Protein AF-A0A7G3BXJ5-F1 (afdb_monomer_lite)

Secondary structure (DSSP, 8-state):
---PPPPBTTTBB---SS-SEETTEEPHHHHHHHHHHHHHH-HHHHHH-GGGTT-EE-SGGGBHHHHHHHHHHSTTHHHHHHT--EEESTTTSTT--EE-TTT-EEE-HHHHHHH---GGGSTTSPTTEEEETTEEEEEEE-TTSPEEEEEESSHHHHHHHHHHHHHHHHHHHHHHTTTTS-HHHHHHHHT----TT-

Sequence (198 aa):
MRYEKKLIYGVGINDWDTPVRQNGKLIKEYYLWQGMLQRCYSDWFHNRQPSYRDVTCSKEWLSLSTFTKDIRAKKNFDKCLSEGWQLDKDILLKGCKHYSNETTCFVPPAINNVILKSDRARGNLCIGVSAVKGRFQAQLRREDRKNITAYFDTEVKAFLFYKKEKEKQIKRLADLFKDQLDSKVYQALINYQVEITD

Structure (mmCIF, N/CA/C/O backbone):
data_AF-A0A7G3BXJ5-F1
#
_entry.id   AF-A0A7G3BXJ5-F1
#
loop_
_atom_site.group_PDB
_atom_site.id
_atom_site.type_symbol
_atom_site.label_atom_id
_atom_site.label_alt_id
_atom_site.label_comp_id
_atom_site.label_asym_id
_atom_site.label_entity_id
_atom_site.label_seq_id
_atom_site.pdbx_PDB_ins_code
_atom_site.Cartn_x
_atom_site.Cartn_y
_atom_site.Cartn_z
_atom_site.occupancy
_atom_site.B_iso_or_equiv
_atom_site.auth_seq_id
_atom_site.auth_comp_id
_atom_site.auth_asym_id
_atom_site.auth_atom_id
_atom_site.pdbx_PDB_model_num
ATOM 1 N N . MET A 1 1 ? 14.915 -20.747 -35.196 1.00 38.34 1 MET A N 1
ATOM 2 C CA . MET A 1 1 ? 13.989 -20.851 -34.048 1.00 38.34 1 MET A CA 1
ATOM 3 C C . MET A 1 1 ? 14.148 -19.570 -33.232 1.00 38.34 1 MET A C 1
ATOM 5 O O . MET A 1 1 ? 15.201 -19.378 -32.637 1.00 38.34 1 MET A O 1
ATOM 9 N N . ARG A 1 2 ? 13.213 -18.612 -33.334 1.00 44.00 2 ARG A N 1
ATOM 10 C CA . ARG A 1 2 ? 13.259 -17.388 -32.514 1.00 44.00 2 ARG A CA 1
ATOM 11 C C . ARG A 1 2 ? 12.882 -17.807 -31.093 1.00 44.00 2 ARG A C 1
ATOM 13 O O . ARG A 1 2 ? 11.815 -18.377 -30.916 1.00 44.00 2 ARG A O 1
ATOM 20 N N . TYR A 1 3 ? 13.763 -17.598 -30.118 1.00 47.62 3 TYR A N 1
ATOM 21 C CA . TYR A 1 3 ? 13.412 -17.782 -28.711 1.00 47.62 3 TYR A CA 1
ATOM 22 C C . TYR A 1 3 ? 12.288 -16.795 -28.382 1.00 47.62 3 TYR A C 1
ATOM 24 O O . TYR A 1 3 ? 12.525 -15.589 -28.317 1.00 47.62 3 TYR A O 1
ATOM 32 N N . GLU A 1 4 ? 11.059 -17.284 -28.231 1.00 59.25 4 GLU A N 1
ATOM 33 C CA . GLU A 1 4 ? 9.964 -16.464 -27.723 1.00 59.25 4 GLU A CA 1
ATOM 34 C C . GLU A 1 4 ? 10.311 -16.052 -26.289 1.00 59.25 4 GLU A C 1
ATOM 36 O O . GLU A 1 4 ? 10.545 -16.896 -25.417 1.00 59.25 4 GLU A O 1
ATOM 41 N N . LYS A 1 5 ? 10.417 -14.739 -26.043 1.00 71.19 5 LYS A N 1
ATOM 42 C CA . LYS A 1 5 ? 10.649 -14.214 -24.694 1.00 71.19 5 LYS A CA 1
ATOM 43 C C . LYS A 1 5 ? 9.479 -14.672 -23.814 1.00 71.19 5 LYS A C 1
ATOM 45 O O . LYS A 1 5 ? 8.333 -14.306 -24.059 1.00 71.19 5 LYS A O 1
ATOM 50 N N . LYS A 1 6 ? 9.767 -15.475 -22.786 1.00 87.06 6 LYS A N 1
ATOM 51 C CA . LYS A 1 6 ? 8.757 -15.973 -21.843 1.00 87.06 6 LYS A CA 1
ATOM 52 C C . LYS A 1 6 ? 8.047 -14.801 -21.159 1.00 87.06 6 LYS A C 1
ATOM 54 O O . LYS A 1 6 ? 8.699 -13.988 -20.505 1.00 87.06 6 LYS A O 1
ATOM 59 N N . LEU A 1 7 ? 6.719 -14.763 -21.262 1.00 94.81 7 LEU A N 1
ATOM 60 C CA . LEU A 1 7 ? 5.899 -13.770 -20.572 1.00 94.81 7 LEU A CA 1
ATOM 61 C C . LEU A 1 7 ? 5.896 -14.011 -19.056 1.00 94.81 7 LEU A C 1
ATOM 63 O O . LEU A 1 7 ? 5.753 -15.141 -18.575 1.00 94.81 7 LEU A O 1
ATOM 67 N N . ILE A 1 8 ? 6.029 -12.933 -18.290 1.00 96.00 8 ILE A N 1
ATOM 68 C CA . ILE A 1 8 ? 5.992 -12.950 -16.826 1.00 96.00 8 ILE A CA 1
ATOM 69 C C . ILE A 1 8 ? 4.527 -12.968 -16.380 1.00 96.00 8 ILE A C 1
ATOM 71 O O . ILE A 1 8 ? 3.765 -12.062 -16.704 1.00 96.00 8 ILE A O 1
ATOM 75 N N . TYR A 1 9 ? 4.120 -14.026 -15.673 1.00 96.12 9 TYR A N 1
ATOM 76 C CA . TYR A 1 9 ? 2.711 -14.297 -15.331 1.00 96.12 9 TYR A CA 1
ATOM 77 C C . TYR A 1 9 ? 1.767 -14.291 -16.550 1.00 96.12 9 TYR A C 1
ATOM 79 O O . TYR A 1 9 ? 0.630 -13.852 -16.454 1.00 96.12 9 TYR A O 1
ATOM 87 N N . GLY A 1 10 ? 2.251 -14.741 -17.714 1.00 95.88 10 GLY A N 1
ATOM 88 C CA . GLY A 1 10 ? 1.438 -14.884 -18.929 1.00 95.88 10 GLY A CA 1
ATOM 89 C C . GLY A 1 10 ? 1.119 -13.585 -19.676 1.00 95.88 10 GLY A C 1
ATOM 90 O O . GLY A 1 10 ? 0.614 -13.662 -20.789 1.00 95.88 10 GLY A O 1
ATOM 91 N N . VAL A 1 11 ? 1.447 -12.413 -19.118 1.00 96.81 11 VAL A N 1
ATOM 92 C CA . VAL A 1 11 ? 1.114 -11.107 -19.725 1.00 96.81 11 VAL A CA 1
ATOM 93 C C . VAL A 1 11 ? 2.265 -10.099 -19.731 1.00 96.81 11 VAL A C 1
ATOM 95 O O . VAL A 1 11 ? 2.302 -9.219 -20.584 1.00 96.81 11 VAL A O 1
ATOM 98 N N . GLY A 1 12 ? 3.209 -10.203 -18.792 1.00 97.50 12 GLY A N 1
ATOM 99 C CA . GLY A 1 12 ? 4.284 -9.228 -18.625 1.00 97.50 12 GLY A CA 1
ATOM 100 C C . GLY A 1 12 ? 5.399 -9.398 -19.650 1.00 97.50 12 GLY A C 1
ATOM 101 O O . GLY A 1 12 ? 5.992 -10.474 -19.758 1.00 97.50 12 GLY A O 1
ATOM 102 N N . ILE A 1 13 ? 5.736 -8.318 -20.347 1.00 97.06 13 ILE A N 1
ATOM 103 C CA . ILE A 1 13 ? 6.769 -8.270 -21.379 1.00 97.06 13 ILE A CA 1
ATOM 104 C C . ILE A 1 13 ? 8.021 -7.610 -20.799 1.00 97.06 13 ILE A C 1
ATOM 106 O O . ILE A 1 13 ? 8.055 -6.405 -20.547 1.00 97.06 13 ILE A O 1
ATOM 110 N N . ASN A 1 14 ? 9.074 -8.408 -20.609 1.00 95.75 14 ASN A N 1
ATOM 111 C CA . ASN A 1 14 ? 10.411 -7.875 -20.371 1.00 95.75 14 ASN A CA 1
ATOM 112 C C . ASN A 1 14 ? 11.037 -7.477 -21.719 1.00 95.75 14 ASN A C 1
ATOM 114 O O . ASN A 1 14 ? 11.659 -8.288 -22.412 1.00 95.75 14 ASN A O 1
ATOM 118 N N . ASP A 1 15 ? 10.813 -6.226 -22.098 1.00 94.69 15 ASP A N 1
ATOM 119 C CA . ASP A 1 15 ? 11.274 -5.596 -23.335 1.00 94.69 15 ASP A CA 1
ATOM 120 C C . ASP A 1 15 ? 12.668 -4.963 -23.217 1.00 94.69 15 ASP A C 1
ATOM 122 O O . ASP A 1 15 ? 13.123 -4.313 -24.151 1.00 94.69 15 ASP A O 1
ATOM 126 N N . TRP A 1 16 ? 13.378 -5.184 -22.107 1.00 92.31 16 TRP A N 1
ATOM 127 C CA . TRP A 1 16 ? 14.778 -4.793 -21.991 1.00 92.31 16 TRP A CA 1
ATOM 128 C C . TRP A 1 16 ? 15.706 -5.776 -22.700 1.00 92.31 16 TRP A C 1
ATOM 130 O O . TRP A 1 16 ? 15.471 -6.990 -22.731 1.00 92.31 16 TRP A O 1
ATOM 140 N N . ASP A 1 17 ? 16.804 -5.225 -23.208 1.00 86.81 17 ASP A N 1
ATOM 141 C CA . ASP A 1 17 ? 17.924 -5.985 -23.769 1.00 86.81 17 ASP A CA 1
ATOM 142 C C . ASP A 1 17 ? 19.057 -6.182 -22.753 1.00 86.81 17 ASP A C 1
ATOM 144 O O . ASP A 1 17 ? 19.998 -6.938 -22.989 1.00 86.81 17 ASP A O 1
ATOM 148 N N . THR A 1 18 ? 18.961 -5.532 -21.589 1.00 85.75 18 THR A N 1
ATOM 149 C CA . THR A 1 18 ? 19.935 -5.651 -20.503 1.00 85.75 18 THR A CA 1
ATOM 150 C C . THR A 1 18 ? 19.455 -6.610 -19.409 1.00 85.75 18 THR A C 1
ATOM 152 O O . THR A 1 18 ? 18.252 -6.728 -19.147 1.00 85.75 18 THR A O 1
ATOM 155 N N . PRO A 1 19 ? 20.381 -7.304 -18.720 1.00 88.69 19 PRO A N 1
ATOM 156 C CA . PRO A 1 19 ? 20.019 -8.157 -17.599 1.00 88.69 19 PRO A CA 1
ATOM 157 C C . PRO A 1 19 ? 19.350 -7.372 -16.464 1.00 88.69 19 PRO A C 1
ATOM 159 O O . PRO A 1 19 ? 19.898 -6.414 -15.926 1.00 88.69 19 PRO A O 1
ATOM 162 N N . VAL A 1 20 ? 18.197 -7.865 -16.011 1.00 93.00 20 VAL A N 1
ATOM 163 C CA . VAL A 1 20 ? 17.464 -7.328 -14.846 1.00 93.00 20 VAL A CA 1
ATOM 164 C C . VAL A 1 20 ? 18.067 -7.763 -13.503 1.00 93.00 20 VAL A C 1
ATOM 166 O O . VAL A 1 20 ? 17.536 -7.442 -12.439 1.00 93.00 20 VAL A O 1
ATOM 169 N N . ARG A 1 21 ? 19.173 -8.519 -13.541 1.00 93.81 21 ARG A N 1
ATOM 170 C CA . ARG A 1 21 ? 19.973 -8.902 -12.377 1.00 93.81 21 ARG A CA 1
ATOM 171 C C . ARG A 1 21 ? 21.335 -8.231 -12.435 1.00 93.81 21 ARG A C 1
ATOM 173 O O . ARG A 1 21 ? 22.052 -8.382 -13.417 1.00 93.81 21 ARG A O 1
ATOM 180 N N . GLN A 1 22 ? 21.710 -7.579 -11.344 1.00 90.56 22 GLN A N 1
ATOM 181 C CA . GLN A 1 22 ? 23.029 -6.993 -11.131 1.00 90.56 22 GLN A CA 1
ATOM 182 C C . GLN A 1 22 ? 23.584 -7.541 -9.815 1.00 90.56 22 GLN A C 1
ATOM 184 O O . GLN A 1 22 ? 22.890 -7.537 -8.797 1.00 90.56 22 GLN A O 1
ATOM 189 N N . ASN A 1 23 ? 24.809 -8.075 -9.830 1.00 90.12 23 ASN A N 1
ATOM 190 C CA . ASN A 1 23 ? 25.450 -8.687 -8.655 1.00 90.12 23 ASN A CA 1
ATOM 191 C C . ASN A 1 23 ? 24.555 -9.729 -7.948 1.00 90.12 23 ASN A C 1
ATOM 193 O O . ASN A 1 23 ? 24.405 -9.734 -6.727 1.00 90.12 23 ASN A O 1
ATOM 197 N N . GLY A 1 24 ? 23.875 -10.571 -8.736 1.00 89.56 24 GLY A N 1
ATOM 198 C CA . GLY A 1 24 ? 22.962 -11.611 -8.247 1.00 89.56 24 GLY A CA 1
ATOM 199 C C . GLY A 1 24 ? 21.587 -11.117 -7.770 1.00 89.56 24 GLY A C 1
ATOM 200 O O . GLY A 1 24 ? 20.682 -11.935 -7.582 1.00 89.56 24 GLY A O 1
ATOM 201 N N . LYS A 1 25 ? 21.373 -9.804 -7.635 1.00 91.69 25 LYS A N 1
ATOM 202 C CA . LYS A 1 25 ? 20.117 -9.207 -7.152 1.00 91.69 25 LYS A CA 1
ATOM 203 C C . LYS A 1 25 ? 19.288 -8.659 -8.306 1.00 91.69 25 LYS A C 1
ATOM 205 O O . LYS A 1 25 ? 19.836 -8.132 -9.266 1.00 91.69 25 LYS A O 1
ATOM 210 N N . LEU A 1 26 ? 17.964 -8.785 -8.211 1.00 94.25 26 LEU A N 1
ATOM 211 C CA . LEU A 1 26 ? 17.065 -8.090 -9.133 1.00 94.25 26 LEU A CA 1
ATOM 212 C C . LEU A 1 26 ? 17.193 -6.583 -8.917 1.00 94.25 26 LEU A C 1
ATOM 214 O O . LEU A 1 26 ? 17.237 -6.129 -7.771 1.00 94.25 26 LEU A O 1
ATOM 218 N N . ILE A 1 27 ? 17.213 -5.822 -10.007 1.00 94.75 27 ILE A N 1
ATOM 219 C CA . ILE A 1 27 ? 17.051 -4.370 -9.934 1.00 94.75 27 ILE A CA 1
ATOM 220 C C . ILE A 1 27 ? 15.688 -4.033 -9.318 1.00 94.75 27 ILE A C 1
ATOM 222 O O . ILE A 1 27 ? 14.725 -4.808 -9.417 1.00 94.75 27 ILE A O 1
ATOM 226 N N . LYS A 1 28 ? 15.597 -2.872 -8.669 1.00 95.44 28 LYS A N 1
ATOM 227 C CA . LYS A 1 28 ? 14.415 -2.508 -7.883 1.00 95.44 28 LYS A CA 1
ATOM 228 C C . LYS A 1 28 ? 13.162 -2.405 -8.749 1.00 95.44 28 LYS A C 1
ATOM 230 O O . LYS A 1 28 ? 12.097 -2.847 -8.332 1.00 95.44 28 LYS A O 1
ATOM 235 N N . GLU A 1 29 ? 13.293 -1.868 -9.951 1.00 96.62 29 GLU A N 1
ATOM 236 C CA . GLU A 1 29 ? 12.203 -1.649 -10.897 1.00 96.62 29 GLU A CA 1
ATOM 237 C C . GLU A 1 29 ? 11.576 -2.967 -11.325 1.00 96.62 29 GLU A C 1
ATOM 239 O O . GLU A 1 29 ? 10.366 -3.143 -11.208 1.00 96.62 29 GLU A O 1
ATOM 244 N N . TYR A 1 30 ? 12.410 -3.936 -11.704 1.00 97.12 30 TYR A N 1
ATOM 245 C CA . TYR A 1 30 ? 11.948 -5.273 -12.047 1.00 97.12 30 TYR A CA 1
ATOM 246 C C . TYR A 1 30 ? 11.289 -5.970 -10.854 1.00 97.12 30 TYR A C 1
ATOM 248 O O . TYR A 1 30 ? 10.259 -6.616 -11.014 1.00 97.12 30 TYR A O 1
ATOM 256 N N . TYR A 1 31 ? 11.843 -5.823 -9.645 1.00 96.88 31 TYR A N 1
ATOM 257 C CA . TYR A 1 31 ? 11.232 -6.378 -8.434 1.00 96.88 31 TYR A CA 1
ATOM 258 C C . TYR A 1 31 ? 9.831 -5.797 -8.175 1.00 96.88 31 TYR A C 1
ATOM 260 O O . TYR A 1 31 ? 8.892 -6.544 -7.894 1.00 96.88 31 TYR A O 1
ATOM 268 N N . LEU A 1 32 ? 9.673 -4.474 -8.296 1.00 97.94 32 LEU A N 1
ATOM 269 C CA . LEU A 1 32 ? 8.382 -3.799 -8.136 1.00 97.94 32 LEU A CA 1
ATOM 270 C C . LEU A 1 32 ? 7.387 -4.228 -9.219 1.00 97.94 32 LEU A C 1
ATOM 272 O O . LEU A 1 32 ? 6.248 -4.567 -8.896 1.00 97.94 32 LEU A O 1
ATOM 276 N N . TRP A 1 33 ? 7.833 -4.261 -10.474 1.00 98.44 33 TRP A N 1
ATOM 277 C CA . TRP A 1 33 ? 7.038 -4.661 -11.632 1.00 98.44 33 TRP A CA 1
ATOM 278 C C . TRP A 1 33 ? 6.557 -6.107 -11.518 1.00 98.44 33 TRP A C 1
ATOM 280 O O . TRP A 1 33 ? 5.362 -6.384 -11.598 1.00 98.44 33 TRP A O 1
ATOM 290 N N . GLN A 1 34 ? 7.471 -7.035 -11.228 1.00 97.56 34 GLN A N 1
ATOM 291 C CA . GLN A 1 34 ? 7.140 -8.441 -11.023 1.00 97.56 34 GLN A CA 1
ATOM 292 C C . GLN A 1 34 ? 6.174 -8.616 -9.844 1.00 97.56 34 GLN A C 1
ATOM 294 O O . GLN A 1 34 ? 5.221 -9.386 -9.943 1.00 97.56 34 GLN A O 1
ATOM 299 N N . GLY A 1 35 ? 6.382 -7.892 -8.740 1.00 97.69 35 GLY A N 1
ATOM 300 C CA . GLY A 1 35 ? 5.477 -7.919 -7.590 1.00 97.69 35 GLY A CA 1
ATOM 301 C C . GLY A 1 35 ? 4.077 -7.396 -7.921 1.00 97.69 35 GLY A C 1
ATOM 302 O O . GLY A 1 35 ? 3.088 -7.960 -7.457 1.00 97.69 35 GLY A O 1
ATOM 303 N N . MET A 1 36 ? 3.974 -6.349 -8.743 1.00 98.19 36 MET A N 1
ATOM 304 C CA . MET A 1 36 ? 2.699 -5.847 -9.257 1.00 98.19 36 MET A CA 1
ATOM 305 C C . MET A 1 36 ? 2.014 -6.890 -10.147 1.00 98.19 36 MET A C 1
ATOM 307 O O . MET A 1 36 ? 0.865 -7.235 -9.883 1.00 98.19 36 MET A O 1
ATOM 311 N N . LEU A 1 37 ? 2.713 -7.443 -11.142 1.00 98.50 37 LEU A N 1
ATOM 312 C CA . LEU A 1 37 ? 2.152 -8.458 -12.038 1.00 98.50 37 LEU A CA 1
ATOM 313 C C . LEU A 1 37 ? 1.710 -9.717 -11.287 1.00 98.50 37 LEU A C 1
ATOM 315 O O . LEU A 1 37 ? 0.658 -10.266 -11.595 1.00 98.50 37 LEU A O 1
ATOM 319 N N . GLN A 1 38 ? 2.461 -10.151 -10.270 1.00 98.06 38 GLN A N 1
ATOM 320 C CA . GLN A 1 38 ? 2.063 -11.277 -9.424 1.00 98.06 38 GLN A CA 1
ATOM 321 C C . GLN A 1 38 ? 0.715 -11.013 -8.751 1.00 98.06 38 GLN A C 1
ATOM 323 O O . GLN A 1 38 ? -0.153 -11.882 -8.750 1.00 98.06 38 GLN A O 1
ATOM 328 N N . ARG A 1 39 ? 0.538 -9.814 -8.184 1.00 97.12 39 ARG A N 1
ATOM 329 C CA . ARG A 1 39 ? -0.721 -9.413 -7.547 1.00 97.12 39 ARG A CA 1
ATOM 330 C C . ARG A 1 39 ? -1.866 -9.302 -8.551 1.00 97.12 39 ARG A C 1
ATOM 332 O O . ARG A 1 39 ? -3.000 -9.523 -8.155 1.00 97.12 39 ARG A O 1
ATOM 339 N N . CYS A 1 40 ? -1.584 -8.989 -9.814 1.00 97.69 40 CYS A N 1
ATOM 340 C CA . CYS A 1 40 ? -2.622 -8.816 -10.830 1.00 97.69 40 CYS A CA 1
ATOM 341 C C . CYS A 1 40 ? -3.017 -10.116 -11.548 1.00 97.69 40 CYS A C 1
ATOM 343 O O . CYS A 1 40 ? -4.179 -10.287 -11.886 1.00 97.69 40 CYS A O 1
ATOM 345 N N . TYR A 1 41 ? -2.073 -11.031 -11.793 1.00 97.75 41 TYR A N 1
ATOM 346 C CA . TYR A 1 41 ? -2.266 -12.101 -12.788 1.00 97.75 41 TYR A CA 1
ATOM 347 C C . TYR A 1 41 ? -1.806 -13.493 -12.341 1.00 97.75 41 TYR A C 1
ATOM 349 O O . TYR A 1 41 ? -1.832 -14.434 -13.128 1.00 97.75 41 TYR A O 1
ATOM 357 N N . SER A 1 42 ? -1.322 -13.662 -11.106 1.00 97.38 42 SER A N 1
ATOM 358 C CA . SER A 1 42 ? -0.877 -14.980 -10.645 1.00 97.38 42 SER A CA 1
ATOM 359 C C . SER A 1 42 ? -2.006 -15.744 -9.956 1.00 97.38 42 SER A C 1
ATOM 361 O O . SER A 1 42 ? -2.259 -15.524 -8.773 1.00 97.38 42 SER A O 1
ATOM 363 N N . ASP A 1 43 ? -2.572 -16.742 -10.639 1.00 95.81 43 ASP A N 1
ATOM 364 C CA . ASP A 1 43 ? -3.607 -17.631 -10.079 1.00 95.81 43 ASP A CA 1
ATOM 365 C C . ASP A 1 43 ? -3.177 -18.280 -8.757 1.00 95.81 43 ASP A C 1
ATOM 367 O O . ASP A 1 43 ? -3.918 -18.307 -7.775 1.00 95.81 43 ASP A O 1
ATOM 371 N N . TRP A 1 44 ? -1.931 -18.765 -8.690 1.00 96.31 44 TRP A N 1
ATOM 372 C CA . TRP A 1 44 ? -1.373 -19.324 -7.458 1.00 96.31 44 TRP A CA 1
ATOM 373 C C . TRP A 1 44 ? -1.374 -18.302 -6.312 1.00 96.31 44 TRP A C 1
ATOM 375 O O . TRP A 1 44 ? -1.724 -18.630 -5.175 1.00 96.31 44 TRP A O 1
ATOM 385 N N . PHE A 1 45 ? -1.004 -17.051 -6.603 1.00 96.00 45 PHE A N 1
ATOM 386 C CA . PHE A 1 45 ? -1.013 -15.989 -5.605 1.00 96.00 45 PHE A CA 1
ATOM 387 C C . PHE A 1 45 ? -2.441 -15.639 -5.186 1.00 96.00 45 PHE A C 1
ATOM 389 O O . PHE A 1 45 ? -2.695 -15.527 -3.990 1.00 96.00 45 PHE A O 1
ATOM 396 N N . HIS A 1 46 ? -3.374 -15.535 -6.131 1.00 95.50 46 HIS A N 1
ATOM 397 C CA . HIS A 1 46 ? -4.793 -15.265 -5.884 1.00 95.50 46 HIS A CA 1
ATOM 398 C C . HIS A 1 46 ? -5.488 -16.366 -5.083 1.00 95.50 46 HIS A C 1
ATOM 400 O O . HIS A 1 46 ? -6.368 -16.079 -4.275 1.00 95.50 46 HIS A O 1
ATOM 406 N N . ASN A 1 47 ? -5.074 -17.623 -5.241 1.00 94.81 47 ASN A N 1
ATOM 407 C CA . ASN A 1 47 ? -5.559 -18.724 -4.409 1.00 94.81 47 ASN A CA 1
ATOM 408 C C . ASN A 1 47 ? -5.106 -18.580 -2.953 1.00 94.81 47 ASN A C 1
ATOM 410 O O . ASN A 1 47 ? -5.876 -18.854 -2.034 1.00 94.81 47 ASN A O 1
ATOM 414 N N . ARG A 1 48 ? -3.877 -18.101 -2.726 1.00 93.81 48 ARG A N 1
ATOM 415 C CA . ARG A 1 48 ? -3.342 -17.857 -1.377 1.00 93.81 48 ARG A CA 1
ATOM 416 C C . ARG A 1 48 ? -3.815 -16.532 -0.771 1.00 93.81 48 ARG A C 1
ATOM 418 O O . ARG A 1 48 ? -3.918 -16.422 0.448 1.00 93.81 48 ARG A O 1
ATOM 425 N N . GLN A 1 49 ? -4.055 -15.527 -1.607 1.00 91.62 49 GLN A N 1
ATOM 426 C CA . GLN A 1 49 ? -4.438 -14.165 -1.238 1.00 91.62 49 GLN A CA 1
ATOM 427 C C . GLN A 1 49 ? -5.642 -13.708 -2.086 1.00 91.62 49 GLN A C 1
ATOM 429 O O . GLN A 1 49 ? -5.477 -12.922 -3.024 1.00 91.62 49 GLN A O 1
ATOM 434 N N . PRO A 1 50 ? -6.864 -14.180 -1.766 1.00 91.62 50 PRO A N 1
ATOM 435 C CA . PRO A 1 50 ? -8.058 -13.918 -2.576 1.00 91.62 50 PRO A CA 1
ATOM 436 C C . PRO A 1 50 ? -8.428 -12.442 -2.735 1.00 91.62 50 PRO A C 1
ATOM 438 O O . PRO A 1 50 ? -9.084 -12.093 -3.712 1.00 91.62 50 PRO A O 1
ATOM 441 N N . SER A 1 51 ? -7.976 -11.564 -1.831 1.00 88.19 51 SER A N 1
ATOM 442 C CA . SER A 1 51 ? -8.190 -10.111 -1.922 1.00 88.19 51 SER A CA 1
ATOM 443 C C . SER A 1 51 ? -7.592 -9.479 -3.185 1.00 88.19 51 SER A C 1
ATOM 445 O O . SER A 1 51 ? -7.983 -8.374 -3.555 1.00 88.19 51 SER A O 1
ATOM 447 N N . TYR A 1 52 ? -6.676 -10.176 -3.862 1.00 92.44 52 TYR A N 1
ATOM 448 C CA . TYR A 1 52 ? -6.040 -9.713 -5.092 1.00 92.44 52 TYR A CA 1
ATOM 449 C C . TYR A 1 52 ? -6.675 -10.250 -6.385 1.00 92.44 52 TYR A C 1
ATOM 451 O O . TYR A 1 52 ? -6.226 -9.856 -7.454 1.00 92.44 52 TYR A O 1
ATOM 459 N N . ARG A 1 53 ? -7.714 -11.099 -6.322 1.00 92.75 53 ARG A N 1
ATOM 460 C CA . ARG A 1 53 ? -8.330 -11.735 -7.512 1.00 92.75 53 ARG A CA 1
ATOM 461 C C . ARG A 1 53 ? -8.792 -10.751 -8.585 1.00 92.75 53 ARG A C 1
ATOM 463 O O . ARG A 1 53 ? -8.630 -11.018 -9.765 1.00 92.75 53 ARG A O 1
ATOM 470 N N . ASP A 1 54 ? -9.328 -9.613 -8.162 1.00 94.31 54 ASP A N 1
ATOM 471 C CA . ASP A 1 54 ? -9.862 -8.593 -9.071 1.00 94.31 54 ASP A CA 1
ATOM 472 C C . ASP A 1 54 ? -8.870 -7.444 -9.308 1.00 94.31 54 ASP A C 1
ATOM 474 O O . ASP A 1 54 ? -9.247 -6.382 -9.806 1.00 94.31 54 ASP A O 1
ATOM 478 N N . VAL A 1 55 ? -7.622 -7.596 -8.859 1.00 97.25 55 VAL A N 1
ATOM 479 C CA . VAL A 1 55 ? -6.612 -6.550 -8.993 1.00 97.25 55 VAL A CA 1
ATOM 480 C C . VAL A 1 55 ? -5.997 -6.612 -10.386 1.00 97.25 55 VAL A C 1
ATOM 482 O O . VAL A 1 55 ? -5.644 -7.674 -10.877 1.00 97.25 55 VAL A O 1
ATOM 485 N N . THR A 1 56 ? -5.861 -5.460 -11.029 1.00 98.00 56 THR A N 1
ATOM 486 C CA . THR A 1 56 ? -5.394 -5.308 -12.412 1.00 98.00 56 THR A CA 1
ATOM 487 C C . THR A 1 56 ? -4.309 -4.239 -12.498 1.00 98.00 56 THR A C 1
ATOM 489 O O . THR A 1 56 ? -4.046 -3.533 -11.522 1.00 98.00 56 THR A O 1
ATOM 492 N N . CYS A 1 57 ? -3.678 -4.092 -13.663 1.00 98.50 57 CYS A N 1
ATOM 493 C CA . CYS A 1 57 ? -2.816 -2.951 -13.962 1.00 98.50 57 CYS A CA 1
ATOM 494 C C . CYS A 1 57 ? -3.142 -2.339 -15.327 1.00 98.50 57 CYS A C 1
ATOM 496 O O . CYS A 1 57 ? -3.823 -2.966 -16.142 1.00 98.50 57 CYS A O 1
ATOM 498 N N . SER A 1 58 ? -2.656 -1.124 -15.578 1.00 98.31 58 SER A N 1
ATOM 499 C CA . SER A 1 58 ? -2.759 -0.484 -16.888 1.00 98.31 58 SER A CA 1
ATOM 500 C C . SER A 1 58 ? -2.036 -1.319 -17.952 1.00 98.31 58 SER A C 1
ATOM 502 O O . SER A 1 58 ? -1.095 -2.066 -17.652 1.00 98.31 58 SER A O 1
ATOM 504 N N . LYS A 1 59 ? -2.494 -1.232 -19.206 1.00 98.25 59 LYS A N 1
ATOM 505 C CA . LYS A 1 59 ? -1.937 -2.033 -20.312 1.00 98.25 59 LYS A CA 1
ATOM 506 C C . LYS A 1 59 ? -0.478 -1.672 -20.570 1.00 98.25 59 LYS A C 1
ATOM 508 O O . LYS A 1 59 ? 0.340 -2.537 -20.858 1.00 98.25 59 LYS A O 1
ATOM 513 N N . GLU A 1 60 ? -0.155 -0.401 -20.406 1.00 98.19 60 GLU A N 1
ATOM 514 C CA . GLU A 1 60 ? 1.178 0.174 -20.533 1.00 98.19 60 GLU A CA 1
ATOM 515 C C . GLU A 1 60 ? 2.139 -0.463 -19.524 1.00 98.19 60 GLU A C 1
ATOM 517 O O . GLU A 1 60 ? 3.272 -0.804 -19.855 1.00 98.19 60 GLU A O 1
ATOM 522 N N . TRP A 1 61 ? 1.667 -0.719 -18.302 1.00 98.31 61 TRP A N 1
ATOM 523 C CA . TRP A 1 61 ? 2.457 -1.337 -17.237 1.00 98.31 61 TRP A CA 1
ATOM 524 C C . TRP A 1 61 ? 2.672 -2.847 -17.416 1.00 98.31 61 TRP A C 1
ATOM 526 O O . TRP A 1 61 ? 3.389 -3.462 -16.623 1.00 98.31 61 TRP A O 1
ATOM 536 N N . LEU A 1 62 ? 2.138 -3.453 -18.483 1.00 98.25 62 LEU A N 1
ATOM 537 C CA . LEU A 1 62 ? 2.548 -4.790 -18.925 1.00 98.25 62 LEU A CA 1
ATOM 538 C C . LEU A 1 62 ? 3.938 -4.791 -19.579 1.00 98.25 62 LEU A C 1
ATOM 540 O O . LEU A 1 62 ? 4.532 -5.858 -19.695 1.00 98.25 62 LEU A O 1
ATOM 544 N N . SER A 1 63 ? 4.472 -3.634 -19.978 1.00 97.75 63 SER A N 1
ATOM 545 C CA . SER A 1 63 ? 5.847 -3.467 -20.464 1.00 97.75 63 SER A CA 1
ATOM 546 C C . SER A 1 63 ? 6.765 -3.018 -19.324 1.00 97.75 63 SER A C 1
ATOM 548 O O . SER A 1 63 ? 6.472 -2.048 -18.614 1.00 97.75 63 SER A O 1
ATOM 550 N N . LEU A 1 64 ? 7.900 -3.705 -19.152 1.00 97.69 64 LEU A N 1
ATOM 551 C CA . LEU A 1 64 ? 8.894 -3.334 -18.144 1.00 97.69 64 LEU A CA 1
ATOM 552 C C . LEU A 1 64 ? 9.467 -1.935 -18.400 1.00 97.69 64 LEU A C 1
ATOM 554 O O . LEU A 1 64 ? 9.655 -1.176 -17.446 1.00 97.69 64 LEU A O 1
ATOM 558 N N . SER A 1 65 ? 9.754 -1.582 -19.655 1.00 97.12 65 SER A N 1
ATOM 559 C CA . SER A 1 65 ? 10.305 -0.271 -20.006 1.00 97.12 65 SER A CA 1
ATOM 560 C C . SER A 1 65 ? 9.350 0.868 -19.656 1.00 97.12 65 SER A C 1
ATOM 562 O O . SER A 1 65 ? 9.774 1.833 -19.014 1.00 97.12 65 SER A O 1
ATOM 564 N N . THR A 1 66 ? 8.063 0.722 -19.980 1.00 98.06 66 THR A N 1
ATOM 565 C CA . THR A 1 66 ? 7.047 1.738 -19.679 1.00 98.06 66 THR A CA 1
ATOM 566 C C . THR A 1 66 ? 6.827 1.869 -18.179 1.00 98.06 66 THR A C 1
ATOM 568 O O . THR A 1 66 ? 6.922 2.973 -17.646 1.00 98.06 66 THR A O 1
ATOM 571 N N . PHE A 1 67 ? 6.654 0.744 -17.474 1.00 98.44 67 PHE A N 1
ATOM 572 C CA . PHE A 1 67 ? 6.556 0.749 -16.016 1.00 98.44 67 PHE A CA 1
ATOM 573 C C . PHE A 1 67 ? 7.766 1.445 -15.385 1.00 98.44 67 PHE A C 1
ATOM 575 O O . PHE A 1 67 ? 7.599 2.347 -14.571 1.00 98.44 67 PHE A O 1
ATOM 582 N N . THR A 1 68 ? 8.984 1.071 -15.795 1.00 97.69 68 THR A N 1
ATOM 583 C CA . THR A 1 68 ? 10.232 1.632 -15.256 1.00 97.69 68 THR A CA 1
ATOM 584 C C . THR A 1 68 ? 10.331 3.136 -15.489 1.00 97.69 68 THR A C 1
ATOM 586 O O . THR A 1 68 ? 10.709 3.867 -14.572 1.00 97.69 68 THR A O 1
ATOM 589 N N . LYS A 1 69 ? 9.985 3.612 -16.689 1.00 98.00 69 LYS A N 1
ATOM 590 C CA . LYS A 1 69 ? 9.952 5.044 -17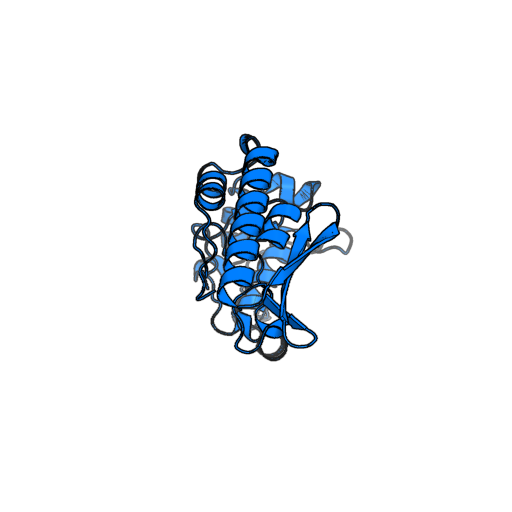.005 1.00 98.00 69 LYS A CA 1
ATOM 591 C C . LYS A 1 69 ? 9.028 5.792 -16.041 1.00 98.00 69 LYS A C 1
ATOM 593 O O . LYS A 1 69 ? 9.449 6.786 -15.451 1.00 98.00 69 LYS A O 1
ATOM 598 N N . ASP A 1 70 ? 7.819 5.279 -15.837 1.00 98.19 70 ASP A N 1
ATOM 599 C CA . ASP A 1 70 ? 6.819 5.912 -14.978 1.00 98.19 70 ASP A CA 1
ATOM 600 C C . ASP A 1 70 ? 7.232 5.905 -13.504 1.00 98.19 70 ASP A C 1
ATOM 602 O O . ASP A 1 70 ? 7.183 6.943 -12.841 1.00 98.19 70 ASP A O 1
ATOM 606 N N . ILE A 1 71 ? 7.690 4.764 -12.973 1.00 97.56 71 ILE A N 1
ATOM 607 C CA . ILE A 1 71 ? 8.074 4.686 -11.557 1.00 97.56 71 ILE A CA 1
ATOM 608 C C . ILE A 1 71 ? 9.331 5.494 -11.243 1.00 97.56 71 ILE A C 1
ATOM 610 O O . ILE A 1 71 ? 9.410 6.037 -10.149 1.00 97.56 71 ILE A O 1
ATOM 614 N N . ARG A 1 72 ? 10.280 5.628 -12.180 1.00 97.50 72 ARG A N 1
ATOM 615 C CA . ARG A 1 72 ? 11.477 6.468 -11.996 1.00 97.50 72 ARG A CA 1
ATOM 616 C C . ARG A 1 72 ? 11.147 7.954 -11.973 1.00 97.50 72 ARG A C 1
ATOM 618 O O . ARG A 1 72 ? 11.807 8.705 -11.264 1.00 97.50 72 ARG A O 1
ATOM 625 N N . ALA A 1 73 ? 10.137 8.372 -12.734 1.00 97.50 73 ALA A N 1
ATOM 626 C CA . ALA A 1 73 ? 9.652 9.749 -12.738 1.00 97.50 73 ALA A CA 1
ATOM 627 C C . ALA A 1 73 ? 8.768 10.077 -11.520 1.00 97.50 73 ALA A C 1
ATOM 629 O O . ALA A 1 73 ? 8.486 11.244 -11.248 1.00 97.50 73 ALA A O 1
ATOM 630 N N . LYS A 1 74 ? 8.309 9.060 -10.782 1.00 96.06 74 LYS A N 1
ATOM 631 C CA . LYS A 1 74 ? 7.423 9.228 -9.632 1.00 96.06 74 LYS A CA 1
ATOM 632 C C . LYS A 1 74 ? 8.185 9.758 -8.416 1.00 96.06 74 LYS A C 1
ATOM 634 O O . LYS A 1 74 ? 9.262 9.272 -8.071 1.00 96.06 74 LYS A O 1
ATOM 639 N N . LYS A 1 75 ? 7.580 10.725 -7.716 1.00 96.31 75 LYS A N 1
ATOM 640 C CA . LYS A 1 75 ? 8.128 11.291 -6.476 1.00 96.31 75 LYS A CA 1
ATOM 641 C C . LYS A 1 75 ? 8.412 10.183 -5.452 1.00 96.31 75 LYS A C 1
ATOM 643 O O . LYS A 1 75 ? 7.587 9.287 -5.265 1.00 96.31 75 LYS A O 1
ATOM 648 N N . ASN A 1 76 ? 9.548 10.291 -4.763 1.00 97.38 76 ASN A N 1
ATOM 649 C CA . ASN A 1 76 ? 10.026 9.362 -3.732 1.00 97.38 76 ASN A CA 1
ATOM 650 C C . ASN A 1 76 ? 10.438 7.967 -4.239 1.00 97.38 76 ASN A C 1
ATOM 652 O O . ASN A 1 76 ? 10.566 7.032 -3.442 1.00 97.38 76 ASN A O 1
ATOM 656 N N . PHE A 1 77 ? 10.680 7.803 -5.544 1.00 97.69 77 PHE A N 1
ATOM 657 C CA . PHE A 1 77 ? 11.315 6.587 -6.054 1.00 97.69 77 PHE A CA 1
ATOM 658 C C . PHE A 1 77 ? 12.742 6.406 -5.513 1.00 97.69 77 PHE A C 1
ATOM 660 O O . PHE A 1 77 ? 13.137 5.294 -5.169 1.00 97.69 77 PHE A O 1
ATOM 667 N N . ASP A 1 78 ? 13.490 7.492 -5.343 1.00 97.44 78 ASP A N 1
ATOM 668 C CA . ASP A 1 78 ? 14.791 7.513 -4.669 1.00 97.44 78 ASP A CA 1
ATOM 669 C C . ASP A 1 78 ? 14.714 6.900 -3.261 1.00 97.44 78 ASP A C 1
ATOM 671 O O . ASP A 1 78 ? 15.502 6.017 -2.921 1.00 97.44 78 ASP A O 1
ATOM 675 N N . LYS A 1 79 ? 13.680 7.236 -2.486 1.00 97.62 79 LYS A N 1
ATOM 676 C CA . LYS A 1 79 ? 13.453 6.665 -1.148 1.00 97.62 79 LYS A CA 1
ATOM 677 C C . LYS A 1 79 ? 13.022 5.203 -1.171 1.00 97.62 79 LYS A C 1
ATOM 679 O O . LYS A 1 79 ? 13.253 4.453 -0.222 1.00 97.62 79 LYS A O 1
ATOM 684 N N . CYS A 1 80 ? 12.418 4.745 -2.264 1.00 96.94 80 CYS A N 1
ATOM 685 C CA . CYS A 1 80 ? 12.156 3.321 -2.482 1.00 96.94 80 CYS A CA 1
ATOM 686 C C . CYS A 1 80 ? 13.467 2.529 -2.646 1.00 96.94 80 CYS A C 1
ATOM 688 O O . CYS A 1 80 ? 13.549 1.364 -2.227 1.00 96.94 80 CYS A O 1
ATOM 690 N N . LEU A 1 81 ? 14.496 3.161 -3.224 1.00 95.81 81 LEU A N 1
ATOM 691 C CA . LEU A 1 81 ? 15.831 2.587 -3.390 1.00 95.81 81 LEU A CA 1
ATOM 692 C C . LEU A 1 81 ? 16.633 2.598 -2.081 1.00 95.81 81 LEU A C 1
ATOM 694 O O . LEU A 1 81 ? 17.235 1.576 -1.753 1.00 95.81 81 LEU A O 1
ATOM 698 N N . SER A 1 82 ? 16.631 3.711 -1.340 1.00 95.69 82 SER A N 1
ATOM 699 C CA . SER A 1 82 ? 17.512 3.928 -0.177 1.00 95.69 82 SER A CA 1
ATOM 700 C C . SER A 1 82 ? 16.876 3.618 1.183 1.00 95.69 82 SER A C 1
ATOM 702 O O . SER A 1 82 ? 17.547 3.094 2.068 1.00 95.69 82 SER A O 1
ATOM 704 N N . GLU A 1 83 ? 15.587 3.909 1.359 1.00 96.31 83 GLU A N 1
ATOM 705 C CA . GLU A 1 83 ? 14.900 3.900 2.663 1.00 96.31 83 GLU A CA 1
ATOM 706 C C . GLU A 1 83 ? 13.816 2.815 2.768 1.00 96.31 83 GLU A C 1
ATOM 708 O O . GLU A 1 83 ? 13.159 2.659 3.797 1.00 96.31 83 GLU A O 1
ATOM 713 N N . GLY A 1 84 ? 13.600 2.050 1.696 1.00 95.69 84 GLY A N 1
ATOM 714 C CA . GLY A 1 84 ? 12.611 0.975 1.675 1.00 95.69 84 GLY A CA 1
ATOM 715 C C . GLY A 1 84 ? 11.163 1.458 1.583 1.00 95.69 84 GLY A C 1
ATOM 716 O O . GLY A 1 84 ? 10.258 0.723 1.986 1.00 95.69 84 GLY A O 1
ATOM 717 N N . TRP A 1 85 ? 10.925 2.656 1.035 1.00 97.62 85 TRP A N 1
ATOM 718 C CA . TRP A 1 85 ? 9.569 3.100 0.698 1.00 97.62 85 TRP A CA 1
ATOM 719 C C . TRP A 1 85 ? 8.888 2.113 -0.261 1.00 97.62 85 TRP A C 1
ATOM 721 O O . TRP A 1 85 ? 9.534 1.398 -1.032 1.00 97.62 85 TRP A O 1
ATOM 731 N N . GLN A 1 86 ? 7.564 2.038 -0.177 1.00 97.19 86 GLN A N 1
ATOM 732 C CA . GLN 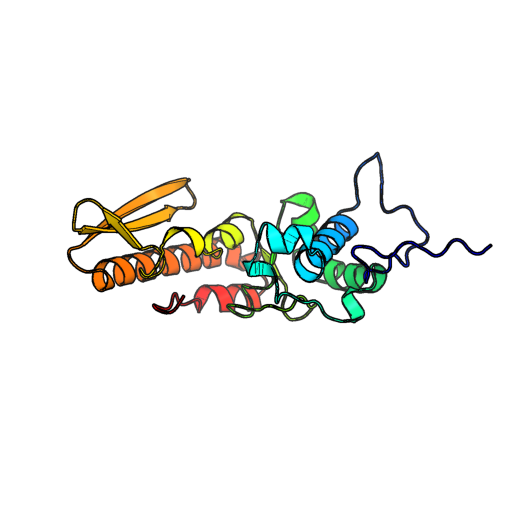A 1 86 ? 6.745 1.007 -0.805 1.00 97.19 86 GLN A CA 1
ATOM 733 C C . GLN A 1 86 ? 5.787 1.632 -1.816 1.00 97.19 86 GLN A C 1
ATOM 735 O O . GLN A 1 86 ? 5.204 2.678 -1.547 1.00 97.19 86 GLN A O 1
ATOM 740 N N . LEU A 1 87 ? 5.643 0.983 -2.976 1.00 97.38 87 LEU A N 1
ATOM 741 C CA . LEU A 1 87 ? 4.653 1.350 -3.986 1.00 97.38 87 LEU A CA 1
ATOM 742 C C . LEU A 1 87 ? 3.279 0.839 -3.549 1.00 97.38 87 LEU A C 1
ATOM 744 O O . LEU A 1 87 ? 3.098 -0.373 -3.402 1.00 97.38 87 LEU A O 1
ATOM 748 N N . ASP A 1 88 ? 2.326 1.747 -3.400 1.00 96.06 88 ASP A N 1
ATOM 749 C CA . ASP A 1 88 ? 0.957 1.448 -2.992 1.00 96.06 88 ASP A CA 1
ATOM 750 C C . ASP A 1 88 ? -0.065 2.052 -3.971 1.00 96.06 88 ASP A C 1
ATOM 752 O O . ASP A 1 88 ? 0.218 3.083 -4.580 1.00 96.06 88 ASP A O 1
ATOM 756 N N . LYS A 1 89 ? -1.223 1.395 -4.142 1.00 94.06 89 LYS A N 1
ATOM 757 C CA . LYS A 1 89 ? -2.334 1.834 -5.019 1.00 94.06 89 LYS A CA 1
ATOM 758 C C . LYS A 1 89 ? -3.589 2.284 -4.259 1.00 94.06 89 LYS A C 1
ATOM 760 O O . LYS A 1 89 ? -4.493 2.860 -4.850 1.00 94.06 89 LYS A O 1
ATOM 765 N N . ASP A 1 90 ? -3.683 1.953 -2.976 1.00 92.25 90 ASP A N 1
ATOM 766 C CA . ASP A 1 90 ? -4.899 2.061 -2.170 1.00 92.25 90 ASP A CA 1
ATOM 767 C C . ASP A 1 90 ? -5.000 3.411 -1.443 1.00 92.25 90 ASP A C 1
ATOM 769 O O . ASP A 1 90 ? -6.069 3.768 -0.948 1.00 92.25 90 ASP A O 1
ATOM 773 N N . ILE A 1 91 ? -3.904 4.175 -1.378 1.00 95.44 91 ILE A N 1
ATOM 774 C CA . ILE A 1 91 ? -3.859 5.471 -0.686 1.00 95.44 91 ILE A CA 1
ATOM 775 C C . ILE A 1 91 ? -4.536 6.583 -1.482 1.00 95.44 91 ILE A C 1
ATOM 777 O O . ILE A 1 91 ? -5.354 7.311 -0.928 1.00 95.44 91 ILE A O 1
ATOM 781 N N . LEU A 1 92 ? -4.195 6.737 -2.765 1.00 95.38 92 LEU A N 1
ATOM 782 C CA . LEU A 1 92 ? -4.745 7.816 -3.597 1.00 95.38 92 LEU A CA 1
ATOM 783 C C . LEU A 1 92 ? -6.225 7.596 -3.919 1.00 95.38 92 LEU A C 1
ATOM 785 O O . LEU A 1 92 ? -6.973 8.559 -4.077 1.00 95.38 92 LEU A O 1
ATOM 789 N N . LEU A 1 93 ? -6.639 6.332 -3.997 1.00 92.38 93 LEU A N 1
ATOM 790 C CA . LEU A 1 93 ? -8.022 5.933 -4.190 1.00 92.38 93 LEU A CA 1
ATOM 791 C C . LEU A 1 93 ? -8.323 4.735 -3.286 1.00 92.38 93 LEU A C 1
ATOM 793 O O . LEU A 1 93 ? -7.855 3.620 -3.521 1.00 92.38 93 LEU A O 1
ATOM 797 N N . LYS A 1 94 ? -9.121 4.969 -2.243 1.00 88.25 94 LYS A N 1
ATOM 798 C CA . LYS A 1 94 ? -9.471 3.939 -1.263 1.00 88.25 94 LYS A CA 1
ATOM 799 C C . LYS A 1 94 ? -10.168 2.759 -1.945 1.00 88.25 94 LYS A C 1
ATOM 801 O O . LYS A 1 94 ? -11.162 2.937 -2.642 1.00 88.25 94 LYS A O 1
ATOM 806 N N . GLY A 1 95 ? -9.656 1.550 -1.713 1.00 86.75 95 GLY A N 1
ATOM 807 C CA . GLY A 1 95 ? -10.196 0.325 -2.312 1.00 86.75 95 GLY A CA 1
ATOM 808 C C . GLY A 1 95 ? -9.858 0.151 -3.796 1.00 86.75 95 GLY A C 1
ATOM 809 O O . GLY A 1 95 ? -10.498 -0.657 -4.471 1.00 86.75 95 GLY A O 1
ATOM 810 N N . CYS A 1 96 ? -8.878 0.895 -4.318 1.00 92.44 96 CYS A N 1
ATOM 811 C CA . CYS A 1 96 ? -8.461 0.775 -5.706 1.00 92.44 96 CYS A CA 1
ATOM 812 C C . CYS A 1 96 ? -7.971 -0.643 -6.013 1.00 92.44 96 CYS A C 1
ATOM 814 O O . CYS A 1 96 ? -7.100 -1.203 -5.349 1.00 92.44 96 CYS A O 1
ATOM 816 N N . LYS A 1 97 ? -8.503 -1.226 -7.083 1.00 95.06 97 LYS A N 1
ATOM 817 C CA . LYS A 1 97 ? -8.086 -2.534 -7.600 1.00 95.06 97 LYS A CA 1
ATOM 818 C C . LYS A 1 97 ? -7.244 -2.411 -8.870 1.00 95.06 97 LYS A C 1
ATOM 820 O O . LYS A 1 97 ? -7.047 -3.395 -9.565 1.00 95.06 97 LYS A O 1
ATOM 825 N N . HIS A 1 98 ? -6.734 -1.226 -9.185 1.00 97.81 98 HIS A N 1
ATOM 826 C CA . HIS A 1 98 ? -6.016 -0.981 -10.429 1.00 97.81 98 HIS A CA 1
ATOM 827 C C . HIS A 1 98 ? -4.663 -0.327 -10.155 1.00 97.81 98 HIS A C 1
ATOM 829 O O . HIS A 1 98 ? -4.590 0.689 -9.476 1.00 97.81 98 HIS A O 1
ATOM 835 N N . TYR A 1 99 ? -3.589 -0.925 -10.661 1.00 98.38 99 TYR A N 1
ATOM 836 C CA . TYR A 1 99 ? -2.249 -0.351 -10.656 1.00 98.38 99 TYR A CA 1
ATOM 837 C C . TYR A 1 99 ? -2.021 0.450 -11.939 1.00 98.38 99 TYR A C 1
ATOM 839 O O . TYR A 1 99 ? -1.991 -0.109 -13.030 1.00 98.38 99 TYR A O 1
ATOM 847 N N . SER A 1 100 ? -1.800 1.748 -11.805 1.00 97.94 100 SER A N 1
ATOM 848 C CA . SER A 1 100 ? -1.397 2.638 -12.892 1.00 97.94 100 SER A CA 1
ATOM 849 C C . SER A 1 100 ? -0.491 3.742 -12.357 1.00 97.94 100 SER A C 1
ATOM 851 O O . SER A 1 100 ? -0.298 3.883 -11.140 1.00 97.94 100 SER A O 1
ATOM 853 N N . ASN A 1 101 ? 0.046 4.570 -13.248 1.00 97.19 101 ASN A N 1
ATOM 854 C CA . ASN A 1 101 ? 0.872 5.694 -12.831 1.00 97.19 101 ASN A CA 1
ATOM 855 C C . ASN A 1 101 ? 0.078 6.710 -11.987 1.00 97.19 101 ASN A C 1
ATOM 857 O O . ASN A 1 101 ? 0.616 7.312 -11.063 1.00 97.19 101 ASN A O 1
ATOM 861 N N . GLU A 1 102 ? -1.215 6.858 -12.237 1.00 96.50 102 GLU A N 1
ATOM 862 C CA . GLU A 1 102 ? -2.095 7.833 -11.586 1.00 96.50 102 GLU A CA 1
ATOM 863 C C . GLU A 1 102 ? -2.617 7.338 -10.238 1.00 96.50 102 GLU A C 1
ATOM 865 O O . GLU A 1 102 ? -2.846 8.132 -9.329 1.00 96.50 102 GLU A O 1
ATOM 870 N N . THR A 1 103 ? -2.812 6.028 -10.108 1.00 96.81 103 THR A N 1
ATOM 871 C CA . THR A 1 103 ? -3.385 5.406 -8.906 1.00 96.81 103 THR A CA 1
ATOM 872 C C . THR A 1 103 ? -2.337 5.063 -7.857 1.00 96.81 103 THR A C 1
ATOM 874 O O . THR A 1 103 ? -2.689 4.796 -6.711 1.00 96.81 103 THR A O 1
ATOM 877 N N . THR A 1 104 ? -1.050 5.085 -8.217 1.00 97.62 104 THR A N 1
ATOM 878 C CA . THR A 1 104 ? 0.028 4.641 -7.331 1.00 97.62 104 THR A CA 1
ATOM 879 C C . THR A 1 104 ? 0.905 5.759 -6.784 1.00 97.62 104 THR A C 1
ATOM 881 O O . THR A 1 104 ? 1.232 6.741 -7.460 1.00 97.62 104 THR A O 1
ATOM 884 N N . CYS A 1 105 ? 1.383 5.548 -5.560 1.00 97.69 105 CYS A N 1
ATOM 885 C CA . CYS A 1 105 ? 2.326 6.419 -4.874 1.00 97.69 105 CYS A CA 1
ATOM 886 C C . CYS A 1 105 ? 3.366 5.631 -4.071 1.00 97.69 105 CYS A C 1
ATOM 888 O O . CYS A 1 105 ? 3.121 4.496 -3.666 1.00 97.69 105 CYS A O 1
ATOM 890 N N . PHE A 1 106 ? 4.514 6.256 -3.801 1.00 98.19 106 PHE A N 1
ATOM 891 C CA . PHE A 1 106 ? 5.487 5.737 -2.843 1.00 98.19 106 PHE A CA 1
ATOM 892 C C . PHE A 1 106 ? 5.239 6.318 -1.453 1.00 98.19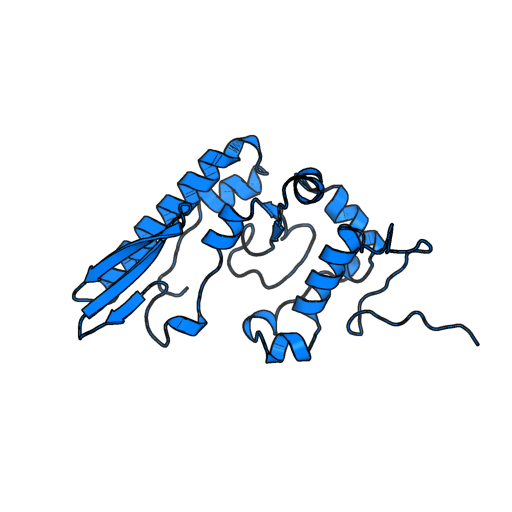 106 PHE A C 1
ATOM 894 O O . PHE A 1 106 ? 5.124 7.536 -1.300 1.00 98.19 106 PHE A O 1
ATOM 901 N N . VAL A 1 107 ? 5.218 5.451 -0.441 1.00 97.75 107 VAL A N 1
ATOM 902 C CA . VAL A 1 107 ? 5.075 5.835 0.971 1.00 97.75 107 VAL A CA 1
ATOM 903 C C . VAL A 1 107 ? 6.014 5.042 1.887 1.00 97.75 107 VAL A C 1
ATOM 905 O O . VAL A 1 107 ? 6.412 3.925 1.544 1.00 97.75 107 VAL A O 1
ATOM 908 N N . PRO A 1 108 ? 6.351 5.561 3.079 1.00 97.00 108 PRO A N 1
ATOM 909 C CA . PRO A 1 108 ? 7.073 4.800 4.090 1.00 97.00 108 PRO A CA 1
ATOM 910 C C . PRO A 1 108 ? 6.310 3.532 4.511 1.00 97.00 108 PRO A C 1
ATOM 912 O O . PRO A 1 108 ? 5.075 3.554 4.585 1.00 97.00 108 PRO A O 1
ATOM 915 N N . PRO A 1 109 ? 7.012 2.457 4.920 1.00 94.44 109 PRO A N 1
ATOM 916 C CA . PRO A 1 109 ? 6.373 1.250 5.448 1.00 94.44 109 PRO A CA 1
ATOM 917 C C . PRO A 1 109 ? 5.416 1.516 6.618 1.00 94.44 109 PRO A C 1
ATOM 919 O O . PRO A 1 109 ? 4.421 0.814 6.768 1.00 94.44 109 PRO A O 1
ATOM 922 N N . ALA A 1 110 ? 5.691 2.528 7.448 1.00 93.75 110 ALA A N 1
ATOM 923 C CA . ALA A 1 110 ? 4.817 2.910 8.558 1.00 93.75 110 ALA A CA 1
ATOM 924 C C . ALA A 1 110 ? 3.422 3.346 8.077 1.00 93.75 110 ALA A C 1
ATOM 926 O O . ALA A 1 110 ? 2.423 2.905 8.639 1.00 93.75 110 ALA A O 1
ATOM 927 N N . ILE A 1 111 ? 3.353 4.149 7.009 1.00 95.31 111 ILE A N 1
ATOM 928 C CA . ILE A 1 111 ? 2.087 4.598 6.414 1.00 95.31 111 ILE A CA 1
ATOM 929 C C . ILE A 1 111 ? 1.365 3.417 5.771 1.00 95.31 111 ILE A C 1
ATOM 931 O O . ILE A 1 111 ? 0.203 3.166 6.088 1.00 95.31 111 ILE A O 1
ATOM 935 N N . ASN A 1 112 ? 2.070 2.649 4.936 1.00 93.94 112 ASN A N 1
ATOM 936 C CA . ASN A 1 112 ? 1.475 1.520 4.227 1.00 93.94 112 ASN A CA 1
ATOM 937 C C . ASN A 1 112 ? 0.869 0.491 5.201 1.00 93.94 112 ASN A C 1
ATOM 939 O O . ASN A 1 112 ? -0.297 0.125 5.094 1.00 93.94 112 ASN A O 1
ATOM 943 N N . ASN A 1 113 ? 1.621 0.102 6.235 1.00 89.75 113 ASN A N 1
ATOM 944 C CA . ASN A 1 113 ? 1.159 -0.858 7.241 1.00 89.75 113 ASN A CA 1
ATOM 945 C C . ASN A 1 113 ? -0.055 -0.371 8.037 1.00 89.75 113 ASN A C 1
ATOM 947 O O . ASN A 1 113 ? -0.875 -1.187 8.458 1.00 89.75 113 ASN A O 1
ATOM 951 N N . VAL A 1 114 ? -0.166 0.936 8.285 1.00 90.25 114 VAL A N 1
ATOM 952 C CA . VAL A 1 114 ? -1.326 1.481 8.992 1.00 90.25 114 VAL A CA 1
ATOM 953 C C . VAL A 1 114 ? -2.550 1.502 8.087 1.00 90.25 114 VAL A C 1
ATOM 955 O O . VAL A 1 114 ? -3.645 1.346 8.601 1.00 90.25 114 VAL A O 1
ATOM 958 N N . ILE A 1 115 ? -2.428 1.633 6.773 1.00 88.56 115 ILE A N 1
ATOM 959 C CA . ILE A 1 115 ? -3.604 1.705 5.888 1.00 88.56 115 ILE A CA 1
ATOM 960 C C . ILE A 1 115 ? -4.139 0.319 5.538 1.00 88.56 115 ILE A C 1
ATOM 962 O O . ILE A 1 115 ? -5.349 0.151 5.383 1.00 88.56 115 ILE A O 1
ATOM 966 N N . LEU A 1 116 ? -3.265 -0.691 5.511 1.00 83.12 116 LEU A N 1
ATOM 967 C CA . LEU A 1 116 ? -3.669 -2.078 5.308 1.00 83.12 116 LEU A CA 1
ATOM 968 C C . LEU A 1 116 ? -4.743 -2.510 6.320 1.00 83.12 116 LEU A C 1
ATOM 970 O O . LEU A 1 116 ? -4.633 -2.312 7.538 1.00 83.12 116 LEU A O 1
ATOM 974 N N . LYS A 1 117 ? -5.794 -3.129 5.781 1.00 75.94 117 LYS A N 1
ATOM 975 C CA . LYS A 1 117 ? -6.902 -3.716 6.534 1.00 75.94 117 LYS A CA 1
ATOM 976 C C . LYS A 1 117 ? -6.647 -5.203 6.775 1.00 75.94 117 LYS A C 1
ATOM 978 O O . LYS A 1 117 ? -5.928 -5.856 6.023 1.00 75.94 117 LYS A O 1
ATOM 983 N N . SER A 1 118 ? -7.248 -5.747 7.831 1.00 69.31 118 SER A N 1
ATOM 984 C CA . SER A 1 118 ? -7.177 -7.176 8.163 1.00 69.31 118 SER A CA 1
ATOM 985 C C . SER A 1 118 ? -8.554 -7.830 8.040 1.00 69.31 118 SER A C 1
ATOM 987 O O . SER A 1 118 ? -9.098 -8.345 9.020 1.00 69.31 118 SER A O 1
ATOM 989 N N . ASP A 1 119 ? -9.109 -7.826 6.830 1.00 67.19 119 ASP A N 1
ATOM 990 C CA . ASP A 1 119 ? -10.490 -8.257 6.565 1.00 67.19 119 ASP A CA 1
ATOM 991 C C . ASP A 1 119 ? -10.756 -9.709 6.988 1.00 67.19 119 ASP A C 1
ATOM 993 O O . ASP A 1 119 ? -11.814 -10.031 7.519 1.00 67.19 119 ASP A O 1
ATOM 997 N N . ARG A 1 120 ? -9.764 -10.598 6.852 1.00 63.16 120 ARG A N 1
ATOM 998 C CA . ARG A 1 120 ? -9.927 -12.032 7.146 1.00 63.16 120 ARG A CA 1
ATOM 999 C C . ARG A 1 120 ? -10.160 -12.350 8.631 1.00 63.16 120 ARG A C 1
ATOM 1001 O O . ARG A 1 120 ? -10.689 -13.409 8.942 1.00 63.16 120 ARG A O 1
ATOM 1008 N N . ALA A 1 121 ? -9.726 -11.489 9.551 1.00 62.19 121 ALA A N 1
ATOM 1009 C CA . ALA A 1 121 ? -9.697 -11.816 10.980 1.00 62.19 121 ALA A CA 1
ATOM 1010 C C . ALA A 1 121 ? -11.021 -11.544 11.722 1.00 62.19 121 ALA A C 1
ATOM 1012 O O . ALA A 1 121 ? -11.187 -12.040 12.834 1.00 62.19 121 ALA A O 1
ATOM 1013 N N . ARG A 1 122 ? -11.945 -10.762 11.140 1.00 69.44 122 ARG A N 1
ATOM 1014 C CA . ARG A 1 122 ? -13.108 -10.195 11.860 1.00 69.44 122 ARG A CA 1
ATOM 1015 C C . ARG A 1 122 ? -14.429 -10.960 11.706 1.00 69.44 122 ARG A C 1
ATOM 1017 O O . ARG A 1 122 ? -15.339 -10.758 12.505 1.00 69.44 122 ARG A O 1
ATOM 1024 N N . GLY A 1 123 ? -14.554 -11.836 10.706 1.00 76.75 123 GLY A N 1
ATOM 1025 C CA . GLY A 1 123 ? -15.843 -12.453 10.371 1.00 76.75 123 GLY A CA 1
ATOM 1026 C C . GLY A 1 123 ? -16.876 -11.389 9.976 1.00 76.75 123 GLY A C 1
ATOM 1027 O O . GLY A 1 123 ? -16.585 -10.551 9.129 1.00 76.75 123 GLY A O 1
ATOM 1028 N N . ASN A 1 124 ? -18.050 -11.400 10.615 1.00 83.62 124 ASN A N 1
ATOM 1029 C CA . ASN A 1 124 ? -19.138 -10.447 10.344 1.00 83.62 124 ASN A CA 1
ATOM 1030 C C . ASN A 1 124 ? -19.055 -9.145 11.162 1.00 83.62 124 ASN A C 1
ATOM 1032 O O . ASN A 1 124 ? -19.927 -8.295 11.017 1.00 83.62 124 ASN A O 1
ATOM 1036 N N . LEU A 1 125 ? -18.049 -8.993 12.028 1.00 88.31 125 LEU A N 1
ATOM 1037 C CA . LEU A 1 125 ? -17.897 -7.801 12.865 1.00 88.31 125 LEU A CA 1
ATOM 1038 C C . LEU A 1 125 ? -17.278 -6.641 12.086 1.00 88.31 125 LEU A C 1
ATOM 1040 O O . LEU A 1 125 ? -16.504 -6.867 11.157 1.00 88.31 125 LEU A O 1
ATOM 1044 N N . CYS A 1 126 ? -17.548 -5.409 12.509 1.00 88.94 126 CYS A N 1
ATOM 1045 C CA . CYS A 1 126 ? -16.942 -4.179 12.007 1.00 88.94 126 CYS A CA 1
ATOM 1046 C C . CYS A 1 126 ? -15.407 -4.256 11.991 1.00 88.94 126 CYS A C 1
ATOM 1048 O O . CYS A 1 126 ? -14.779 -4.922 12.823 1.00 88.94 126 CYS A O 1
ATOM 1050 N N . ILE A 1 127 ? -14.773 -3.529 11.068 1.00 87.94 127 ILE A N 1
ATOM 1051 C CA . ILE A 1 127 ? -13.311 -3.457 11.008 1.00 87.94 127 ILE A CA 1
ATOM 1052 C C . ILE A 1 127 ? -12.695 -3.049 12.354 1.00 87.94 127 ILE A C 1
ATOM 1054 O O . ILE A 1 127 ? -13.158 -2.135 13.037 1.00 87.94 127 ILE A O 1
ATOM 1058 N N . GLY A 1 128 ? -11.625 -3.754 12.733 1.00 88.25 128 GLY A N 1
ATOM 1059 C CA . GLY A 1 128 ? -10.899 -3.493 13.974 1.00 88.25 128 GLY A CA 1
ATOM 1060 C C . GLY A 1 128 ? -11.597 -3.972 15.248 1.00 88.25 128 GLY A C 1
ATOM 1061 O O . GLY A 1 128 ? -11.065 -3.729 16.335 1.00 88.25 128 GLY A O 1
ATOM 1062 N N . VAL A 1 129 ? -12.743 -4.652 15.122 1.00 91.25 129 VAL A N 1
ATOM 1063 C CA . VAL A 1 129 ? -13.525 -5.192 16.237 1.00 91.25 129 VAL A CA 1
ATOM 1064 C C . VAL A 1 129 ? -13.468 -6.722 16.259 1.00 91.25 129 VAL A C 1
ATOM 1066 O O . VAL A 1 129 ? -13.555 -7.385 15.226 1.00 91.25 129 VAL A O 1
ATOM 1069 N N . SER A 1 130 ? -13.339 -7.290 17.455 1.00 91.69 130 SER A N 1
ATOM 1070 C CA . SER A 1 130 ? -13.454 -8.724 17.738 1.00 91.69 130 SER A CA 1
ATOM 1071 C C . SER A 1 130 ? -14.381 -8.961 18.938 1.00 91.69 130 SER A C 1
ATOM 1073 O O . SER A 1 130 ? -14.568 -8.080 19.776 1.00 91.69 130 SER A O 1
ATOM 1075 N N . ALA A 1 131 ? -14.980 -10.149 19.044 1.00 91.75 131 ALA A N 1
ATOM 1076 C CA . ALA A 1 131 ? -15.776 -10.537 20.209 1.00 91.75 131 ALA A CA 1
ATOM 1077 C C . ALA A 1 131 ? -14.910 -11.323 21.206 1.00 91.75 131 ALA A C 1
ATOM 1079 O O . ALA A 1 131 ? -14.301 -12.332 20.851 1.00 91.75 131 ALA A O 1
ATOM 1080 N N . VAL A 1 132 ? -14.859 -10.876 22.462 1.00 90.44 132 VAL A N 1
ATOM 1081 C CA . VAL A 1 132 ? -14.058 -11.493 23.530 1.00 90.44 132 VAL A CA 1
ATOM 1082 C C . VAL A 1 132 ? -14.887 -11.570 24.807 1.00 90.44 132 VAL A C 1
ATOM 1084 O O . VAL A 1 132 ? -15.258 -10.544 25.372 1.00 90.44 132 VAL A O 1
ATOM 1087 N N . LYS A 1 133 ? -15.154 -12.793 25.289 1.00 89.94 133 LYS A N 1
ATOM 1088 C CA . LYS A 1 133 ? -15.859 -13.061 26.561 1.00 89.94 133 LYS A CA 1
ATOM 1089 C C . LYS A 1 133 ? -17.175 -12.270 26.716 1.00 89.94 133 LYS A C 1
ATOM 1091 O O . LYS A 1 133 ? -17.415 -11.661 27.753 1.00 89.94 133 LYS A O 1
ATOM 1096 N N . GLY A 1 134 ? -18.003 -12.245 25.668 1.00 89.62 134 GLY A N 1
ATOM 1097 C 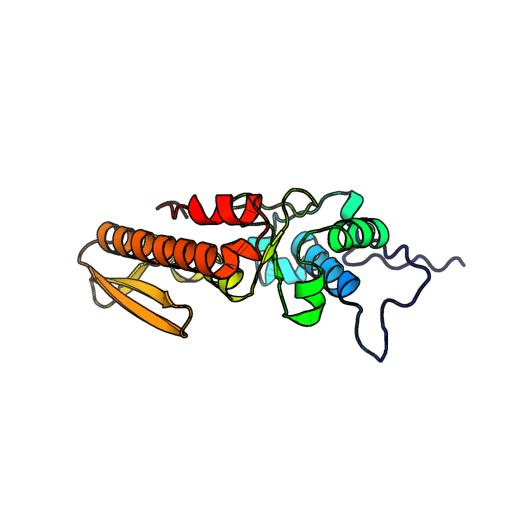CA . GLY A 1 134 ? -19.300 -11.551 25.679 1.00 89.62 134 GLY A CA 1
ATOM 1098 C C . GLY A 1 134 ? -19.231 -10.025 25.535 1.00 89.62 134 GLY A C 1
ATOM 1099 O O . GLY A 1 134 ? -20.251 -9.362 25.682 1.00 89.62 134 GLY A O 1
ATOM 1100 N N . ARG A 1 135 ? -18.053 -9.456 25.244 1.00 94.44 135 ARG A N 1
ATOM 1101 C CA . ARG A 1 135 ? -17.856 -8.023 24.968 1.00 94.44 135 ARG A CA 1
ATOM 1102 C C . ARG A 1 135 ? -17.214 -7.811 23.602 1.00 94.44 135 ARG A C 1
ATOM 1104 O O . ARG A 1 135 ? -16.635 -8.734 23.030 1.00 94.44 135 ARG A O 1
ATOM 1111 N N . PHE A 1 136 ? -17.263 -6.577 23.115 1.00 95.06 136 PHE A N 1
ATOM 1112 C CA . PHE A 1 136 ? -16.614 -6.170 21.873 1.00 95.06 136 PHE A CA 1
ATOM 1113 C C . PHE A 1 136 ? -15.278 -5.502 22.177 1.00 95.06 136 PHE A C 1
ATOM 1115 O O . PHE A 1 136 ? -15.210 -4.499 22.885 1.00 95.06 136 PHE A O 1
ATOM 1122 N N . GLN A 1 137 ? -14.205 -6.075 21.656 1.00 94.31 137 GLN A N 1
ATOM 1123 C CA . GLN A 1 137 ? -12.849 -5.569 21.770 1.00 94.31 137 GLN A CA 1
ATOM 1124 C C . GLN A 1 137 ? -12.505 -4.773 20.511 1.00 94.31 137 GLN A C 1
ATOM 1126 O O . GLN A 1 137 ? -12.633 -5.282 19.404 1.00 94.31 137 GLN A O 1
ATOM 1131 N N . ALA A 1 138 ? -12.014 -3.550 20.683 1.00 93.94 138 ALA A N 1
ATOM 1132 C CA . ALA A 1 138 ? -11.353 -2.794 19.627 1.00 93.94 138 ALA A CA 1
ATOM 1133 C C . ALA A 1 138 ? -9.840 -2.887 19.826 1.00 93.94 138 ALA A C 1
ATOM 1135 O O . ALA A 1 138 ? -9.343 -2.544 20.905 1.00 93.94 138 ALA A O 1
ATOM 1136 N N . GLN A 1 139 ? -9.108 -3.331 18.804 1.00 89.50 139 GLN A N 1
ATOM 1137 C CA . GLN A 1 139 ? -7.651 -3.433 18.856 1.00 89.50 139 GLN A CA 1
ATOM 1138 C C . GLN A 1 139 ? -6.998 -2.714 17.676 1.00 89.50 139 GLN A C 1
ATOM 1140 O O . GLN A 1 139 ? -7.329 -2.943 16.513 1.00 89.50 139 GLN A O 1
ATOM 1145 N N . LEU A 1 140 ? -6.018 -1.866 17.982 1.00 88.62 140 LEU A N 1
ATOM 1146 C CA . LEU A 1 140 ? -5.218 -1.153 16.995 1.00 88.62 140 LEU A CA 1
ATOM 1147 C C . LEU A 1 140 ? -3.735 -1.269 17.334 1.00 88.62 140 LEU A C 1
ATOM 1149 O O . LEU A 1 140 ? -3.314 -0.940 18.442 1.00 88.62 1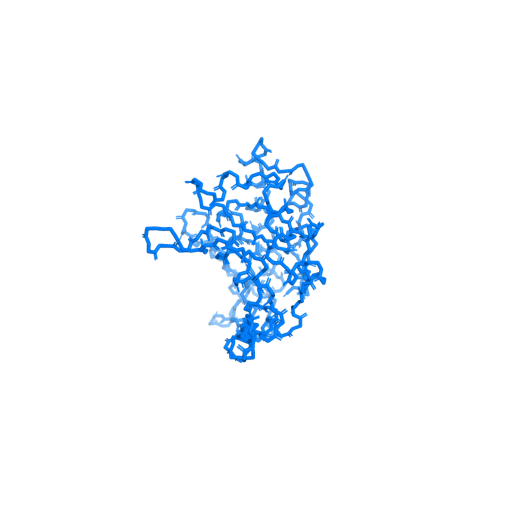40 LEU A O 1
ATOM 1153 N N . ARG A 1 141 ? -2.928 -1.684 16.357 1.00 85.00 141 ARG A N 1
ATOM 1154 C CA . ARG A 1 141 ? -1.472 -1.668 16.479 1.00 85.00 141 ARG A CA 1
ATOM 1155 C C . ARG A 1 141 ? -0.931 -0.280 16.144 1.00 85.00 141 ARG A C 1
ATOM 1157 O O . ARG A 1 141 ? -1.087 0.206 15.023 1.00 85.00 141 ARG A O 1
ATOM 1164 N N . ARG A 1 142 ? -0.253 0.331 17.107 1.00 80.25 142 ARG A N 1
ATOM 1165 C CA . ARG A 1 142 ? 0.440 1.608 16.938 1.00 80.25 142 ARG A CA 1
ATOM 1166 C C . ARG A 1 142 ? 1.765 1.428 16.200 1.00 80.25 142 ARG A C 1
ATOM 1168 O O . ARG A 1 142 ? 2.307 0.328 16.098 1.00 80.25 142 ARG A O 1
ATOM 1175 N N . GLU A 1 143 ? 2.305 2.548 15.734 1.00 72.69 143 GLU A N 1
ATOM 1176 C CA . GLU A 1 143 ? 3.624 2.644 15.100 1.00 72.69 143 GLU A CA 1
ATOM 1177 C C . GLU A 1 143 ? 4.751 2.084 15.984 1.00 72.69 143 GLU A C 1
ATOM 1179 O O . GLU A 1 143 ? 5.589 1.320 15.509 1.00 72.69 143 GLU A O 1
ATOM 1184 N N . ASP A 1 144 ? 4.706 2.356 17.293 1.00 76.88 144 ASP A N 1
ATOM 1185 C CA . ASP A 1 144 ? 5.657 1.845 18.297 1.00 76.88 144 ASP A CA 1
ATOM 1186 C C . ASP A 1 144 ? 5.482 0.345 18.606 1.00 76.88 144 ASP A C 1
ATOM 1188 O O . ASP A 1 144 ? 6.040 -0.178 19.570 1.00 76.88 144 ASP A O 1
ATOM 1192 N N . ARG A 1 145 ? 4.696 -0.359 17.781 1.00 75.00 145 ARG A N 1
ATOM 1193 C CA . ARG A 1 145 ? 4.333 -1.775 17.892 1.00 75.00 145 ARG A CA 1
ATOM 1194 C C . ARG A 1 145 ? 3.541 -2.126 19.150 1.00 75.00 145 ARG A C 1
ATOM 1196 O O . ARG A 1 145 ? 3.293 -3.313 19.361 1.00 75.00 145 ARG A O 1
ATOM 1203 N N . LYS A 1 146 ? 3.097 -1.147 19.942 1.00 83.75 146 LYS A N 1
ATOM 1204 C CA . LYS A 1 146 ? 2.188 -1.383 21.068 1.00 83.75 146 LYS A CA 1
ATOM 1205 C C . LYS A 1 146 ? 0.749 -1.450 20.576 1.00 83.75 146 LYS A C 1
ATOM 1207 O O . LYS A 1 146 ? 0.361 -0.755 19.639 1.00 83.75 146 LYS A O 1
ATOM 1212 N N . ASN A 1 147 ? -0.059 -2.272 21.230 1.00 85.50 147 ASN A N 1
ATOM 1213 C CA . ASN A 1 147 ? -1.480 -2.362 20.927 1.00 85.50 147 ASN A CA 1
ATOM 1214 C C . ASN A 1 147 ? -2.263 -1.407 21.828 1.00 85.50 147 ASN A C 1
ATOM 1216 O O . ASN A 1 147 ? -2.105 -1.431 23.047 1.00 85.50 147 ASN A O 1
ATOM 1220 N N . ILE A 1 148 ? -3.138 -0.603 21.233 1.00 89.69 148 ILE A N 1
ATOM 1221 C CA . ILE A 1 148 ? -4.257 0.016 21.942 1.00 89.69 148 ILE A CA 1
ATOM 1222 C C . ILE A 1 148 ? -5.372 -1.017 21.934 1.00 89.69 148 ILE A C 1
ATOM 1224 O O . ILE A 1 148 ? -5.740 -1.520 20.875 1.00 89.69 148 ILE A O 1
ATOM 1228 N N . THR A 1 149 ? -5.872 -1.363 23.115 1.00 93.44 149 THR A N 1
ATOM 1229 C CA . THR A 1 149 ? -6.985 -2.300 23.272 1.00 93.44 149 THR A CA 1
ATOM 1230 C C . THR A 1 149 ? -8.011 -1.683 24.206 1.00 93.44 149 THR A C 1
ATOM 1232 O O . THR A 1 149 ? -7.654 -1.221 25.288 1.00 93.44 149 THR A O 1
ATOM 1235 N N . ALA A 1 150 ? -9.272 -1.684 23.792 1.00 95.75 150 ALA A N 1
ATOM 1236 C CA . ALA A 1 150 ? -10.394 -1.227 24.603 1.00 95.75 150 ALA A CA 1
ATOM 1237 C C . ALA A 1 150 ? -11.581 -2.184 24.448 1.00 95.75 150 ALA A C 1
ATOM 1239 O O . ALA A 1 150 ? -11.699 -2.869 23.433 1.00 95.75 150 ALA A O 1
ATOM 1240 N N . TYR A 1 151 ? -12.442 -2.238 25.464 1.00 96.62 151 TYR A N 1
ATOM 1241 C CA . TYR A 1 151 ? -13.602 -3.129 25.512 1.00 96.62 151 TYR A CA 1
ATOM 1242 C C . TYR A 1 151 ? -14.886 -2.324 25.659 1.00 96.62 151 TYR A C 1
ATOM 1244 O O . TYR A 1 151 ? -14.937 -1.358 26.420 1.00 96.62 151 TYR A O 1
ATOM 1252 N N . PHE A 1 152 ? -15.924 -2.760 24.956 1.00 97.19 152 PHE A N 1
ATOM 1253 C CA . PHE A 1 152 ? -17.210 -2.089 24.871 1.00 97.19 152 PHE A CA 1
ATOM 1254 C C . PHE A 1 152 ? -18.350 -3.100 24.909 1.00 97.19 152 PHE A C 1
ATOM 1256 O O . PHE A 1 152 ? -18.180 -4.277 24.588 1.00 97.19 152 PHE A O 1
ATOM 1263 N N . ASP A 1 153 ? -19.530 -2.615 25.277 1.00 96.69 153 ASP A N 1
ATOM 1264 C CA . ASP A 1 153 ? -20.728 -3.452 25.392 1.00 96.69 153 ASP A CA 1
ATOM 1265 C C . ASP A 1 153 ? -21.461 -3.599 24.052 1.00 96.69 153 ASP A C 1
ATOM 1267 O O . ASP A 1 153 ? -22.296 -4.481 23.896 1.00 96.69 153 ASP A O 1
ATOM 1271 N N . THR A 1 154 ? -21.133 -2.757 23.064 1.00 95.94 154 THR A N 1
ATOM 1272 C CA . THR A 1 154 ? -21.693 -2.840 21.712 1.00 95.94 154 THR A CA 1
ATOM 1273 C C . THR A 1 154 ? -20.602 -2.768 20.652 1.00 95.94 154 THR A C 1
ATOM 1275 O O . THR A 1 154 ? -19.599 -2.065 20.808 1.00 95.94 154 THR A O 1
ATOM 1278 N N . GLU A 1 155 ? -20.837 -3.466 19.543 1.00 94.94 155 GLU A N 1
ATOM 1279 C CA . GLU A 1 155 ? -19.964 -3.477 18.369 1.00 94.94 155 GLU A CA 1
ATOM 1280 C C . GLU A 1 155 ? -19.733 -2.066 17.821 1.00 94.94 155 GLU A C 1
ATOM 1282 O O . GLU A 1 155 ? -18.598 -1.667 17.581 1.00 94.94 155 GLU A O 1
ATOM 1287 N N . VAL A 1 156 ? -20.803 -1.270 17.722 1.00 96.00 156 VAL A N 1
ATOM 1288 C CA . VAL A 1 156 ? -20.751 0.108 17.216 1.00 96.00 156 VAL A CA 1
ATOM 1289 C C . VAL A 1 156 ? -19.843 0.988 18.078 1.00 96.00 156 VAL A C 1
ATOM 1291 O O . VAL A 1 156 ? -19.057 1.763 17.540 1.00 96.00 156 VAL A O 1
ATOM 1294 N N . LYS A 1 157 ? -19.883 0.861 19.412 1.00 96.94 157 LYS A N 1
ATOM 1295 C CA . LYS A 1 157 ? -18.984 1.623 20.298 1.00 96.94 157 LYS A CA 1
ATOM 1296 C C . LYS A 1 157 ? -17.522 1.215 20.097 1.00 96.94 157 LYS A C 1
ATOM 1298 O O . LYS A 1 157 ? -16.656 2.088 20.041 1.00 96.94 157 LYS A O 1
ATOM 1303 N N . ALA A 1 158 ? -17.257 -0.084 19.940 1.00 96.06 158 ALA A N 1
ATOM 1304 C CA . ALA A 1 158 ? -15.920 -0.587 19.631 1.00 96.06 158 ALA A CA 1
ATOM 1305 C C . ALA A 1 158 ? -15.416 -0.074 18.274 1.00 96.06 158 ALA A C 1
ATOM 1307 O O . ALA A 1 158 ? -14.285 0.407 18.178 1.00 96.06 158 ALA A O 1
ATOM 1308 N N . PHE A 1 159 ? -16.271 -0.089 17.251 1.00 95.44 159 PHE A N 1
ATOM 1309 C CA . PHE A 1 159 ? -15.956 0.446 15.931 1.00 95.44 159 PHE A CA 1
ATOM 1310 C C . PHE A 1 159 ? -15.666 1.951 15.972 1.00 95.44 159 PHE A C 1
ATOM 1312 O O . PHE A 1 159 ? -14.651 2.387 15.439 1.00 95.44 159 PHE A O 1
ATOM 1319 N N . LEU A 1 160 ? -16.499 2.756 16.642 1.00 97.00 160 LEU A N 1
ATOM 1320 C CA . LEU A 1 160 ? -16.287 4.206 16.744 1.00 97.00 160 LEU A CA 1
ATOM 1321 C C . LEU A 1 160 ? -14.963 4.546 17.442 1.00 97.00 160 LEU A C 1
ATOM 1323 O O . LEU A 1 160 ? -14.263 5.471 17.022 1.00 97.00 160 LEU A O 1
ATOM 1327 N N . PHE A 1 161 ? -14.587 3.780 18.471 1.00 96.50 161 PHE A N 1
ATOM 1328 C CA . PHE A 1 161 ? -13.270 3.897 19.093 1.00 96.50 161 PHE A CA 1
ATOM 1329 C C . PHE A 1 161 ? -12.147 3.550 18.108 1.00 96.50 161 PHE A C 1
ATOM 1331 O O . PHE A 1 161 ? -11.201 4.326 17.960 1.00 96.50 161 PHE A O 1
ATOM 1338 N N . TYR A 1 162 ? -12.260 2.420 17.402 1.00 94.94 162 TYR A N 1
ATOM 1339 C CA . TYR A 1 162 ? -11.280 2.006 16.398 1.00 94.94 162 TYR A CA 1
ATOM 1340 C C . TYR A 1 162 ? -11.118 3.053 15.289 1.00 94.94 162 TYR A C 1
ATOM 1342 O O . TYR A 1 162 ? -9.992 3.476 15.030 1.00 94.94 162 TYR A O 1
ATOM 1350 N N . LYS A 1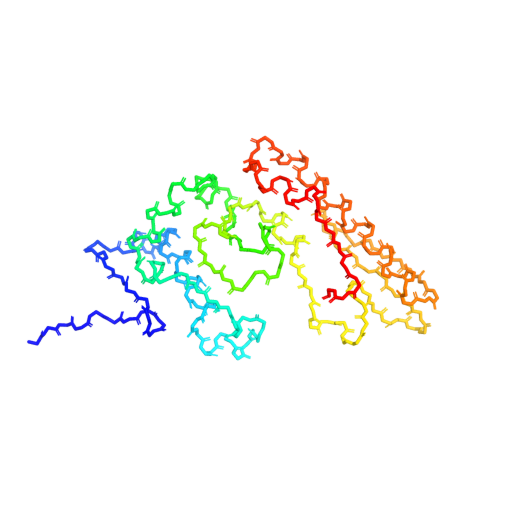 163 ? -12.223 3.516 14.685 1.00 95.38 163 LYS A N 1
ATOM 1351 C CA . LYS A 1 163 ? -12.265 4.570 13.657 1.00 95.38 163 LYS A CA 1
ATOM 1352 C C . LYS A 1 163 ? -11.492 5.798 14.120 1.00 95.38 163 LYS A C 1
ATOM 1354 O O . LYS A 1 163 ? -10.555 6.222 13.446 1.00 95.38 163 LYS A O 1
ATOM 1359 N N . LYS A 1 164 ? -11.824 6.317 15.306 1.00 96.19 164 LYS A N 1
ATOM 1360 C CA . LYS A 1 164 ? -11.182 7.505 15.878 1.00 96.19 164 LYS A CA 1
ATOM 1361 C C . LYS A 1 164 ? -9.670 7.330 16.030 1.00 96.19 164 LYS A C 1
ATOM 1363 O O . LYS A 1 164 ? -8.909 8.191 15.591 1.00 96.19 164 LYS A O 1
ATOM 1368 N N . GLU A 1 165 ? -9.221 6.238 16.646 1.00 95.12 165 GLU A N 1
ATOM 1369 C CA . GLU A 1 165 ? -7.790 6.028 16.899 1.00 95.12 165 GLU A CA 1
ATOM 1370 C C . GLU A 1 165 ? -7.010 5.714 15.613 1.00 95.12 165 GLU A C 1
ATOM 1372 O O . GLU A 1 165 ? -5.887 6.193 15.441 1.00 95.12 165 GLU A O 1
ATOM 1377 N N . LYS A 1 166 ? -7.616 4.982 14.673 1.00 93.62 166 LYS A N 1
ATOM 1378 C CA . LYS A 1 166 ? -7.029 4.657 13.367 1.00 93.62 166 LYS A CA 1
ATOM 1379 C C . LYS A 1 166 ? -6.824 5.912 12.522 1.00 93.62 166 LYS A C 1
ATOM 1381 O O . LYS A 1 166 ? -5.713 6.151 12.055 1.00 93.62 166 LYS A O 1
ATOM 1386 N N . GLU A 1 167 ? -7.857 6.739 12.370 1.00 95.75 167 GLU A N 1
ATOM 1387 C CA . GLU A 1 167 ? -7.773 8.002 11.624 1.00 95.75 167 GLU A CA 1
ATOM 1388 C C . GLU A 1 167 ? -6.779 8.969 12.271 1.00 95.75 167 GLU A C 1
ATOM 1390 O O . GLU A 1 167 ? -5.974 9.591 11.579 1.00 95.75 167 GLU A O 1
ATOM 1395 N N . LYS A 1 168 ? -6.764 9.055 13.606 1.00 95.31 168 LYS A N 1
ATOM 1396 C CA . LYS A 1 168 ? -5.785 9.863 14.345 1.00 95.31 168 LYS A CA 1
ATOM 1397 C C . LYS A 1 168 ? -4.349 9.406 14.082 1.00 95.31 168 LYS A C 1
ATOM 1399 O O . LYS A 1 168 ? -3.469 10.244 13.892 1.00 95.31 168 LYS A O 1
ATOM 1404 N N . GLN A 1 169 ? -4.100 8.096 14.066 1.00 94.88 169 GLN A N 1
ATOM 1405 C CA . GLN A 1 169 ? -2.778 7.548 13.761 1.00 94.88 169 GLN A CA 1
ATOM 1406 C C . GLN A 1 169 ? -2.359 7.840 12.315 1.00 94.88 169 GLN A C 1
ATOM 1408 O O . GLN A 1 169 ? -1.213 8.228 12.094 1.00 94.88 169 GLN A O 1
ATOM 1413 N N . ILE A 1 170 ? -3.273 7.703 11.349 1.00 95.50 170 ILE A N 1
ATOM 1414 C CA . ILE A 1 170 ? -3.011 8.020 9.935 1.00 95.50 170 ILE A CA 1
ATOM 1415 C C . ILE A 1 170 ? -2.653 9.499 9.772 1.00 95.50 170 ILE A C 1
ATOM 1417 O O . ILE A 1 170 ? -1.619 9.804 9.184 1.00 95.50 170 ILE A O 1
ATOM 1421 N N . LYS A 1 171 ? -3.443 10.412 10.352 1.00 97.00 171 LYS A N 1
ATOM 1422 C CA . LYS A 1 171 ? -3.189 11.862 10.288 1.00 97.00 171 LYS A CA 1
ATOM 1423 C C . LYS A 1 171 ? -1.848 12.237 10.915 1.00 97.00 171 LYS A C 1
ATOM 1425 O O . LYS A 1 171 ? -1.071 12.964 10.311 1.00 97.00 171 LYS A O 1
ATOM 1430 N N . ARG A 1 172 ? -1.521 11.657 12.074 1.00 96.00 172 ARG A N 1
ATOM 1431 C CA . ARG A 1 172 ? -0.215 11.858 12.718 1.00 96.00 172 ARG A CA 1
ATOM 1432 C C . ARG A 1 172 ? 0.947 11.425 11.822 1.00 96.00 172 ARG A C 1
ATOM 1434 O O . ARG A 1 172 ? 1.948 12.129 11.760 1.00 96.00 172 ARG A O 1
ATOM 1441 N N . LEU A 1 173 ? 0.839 10.271 11.161 1.00 95.81 173 LEU A N 1
ATOM 1442 C CA . LEU A 1 173 ? 1.870 9.816 10.224 1.00 95.81 173 LEU A CA 1
ATOM 1443 C C . LEU A 1 173 ? 1.939 10.715 8.985 1.00 95.81 173 LEU A C 1
ATOM 1445 O O . LEU A 1 173 ? 3.032 11.018 8.520 1.00 95.81 173 LEU A O 1
ATOM 1449 N N . ALA A 1 174 ? 0.797 11.175 8.473 1.00 97.31 174 ALA A N 1
ATOM 1450 C CA . ALA A 1 174 ? 0.760 12.127 7.369 1.00 97.31 174 ALA A CA 1
ATOM 1451 C C . ALA A 1 174 ? 1.526 13.410 7.719 1.00 97.31 174 ALA A C 1
ATOM 1453 O O . ALA A 1 174 ? 2.347 13.857 6.925 1.00 97.31 174 ALA A O 1
ATOM 1454 N N . ASP A 1 175 ? 1.314 13.957 8.919 1.00 98.06 175 ASP A N 1
ATOM 1455 C CA . ASP A 1 175 ? 2.019 15.150 9.395 1.00 98.06 175 ASP A CA 1
ATOM 1456 C C . ASP A 1 175 ? 3.512 14.894 9.635 1.00 98.06 175 ASP A C 1
ATOM 1458 O O . ASP A 1 175 ? 4.339 15.714 9.244 1.00 98.06 175 ASP A O 1
ATOM 1462 N N . LEU A 1 176 ? 3.880 13.736 10.197 1.00 97.06 176 LEU A N 1
ATOM 1463 C CA . LEU A 1 176 ? 5.283 13.357 10.415 1.00 97.06 176 LEU A CA 1
ATOM 1464 C C . LEU A 1 176 ? 6.089 13.305 9.108 1.00 97.06 176 LEU A C 1
ATOM 1466 O O . LEU A 1 176 ? 7.260 13.676 9.084 1.00 97.06 176 LEU A O 1
ATOM 1470 N N . PHE A 1 177 ? 5.469 12.839 8.024 1.00 96.88 177 PHE A N 1
ATOM 1471 C CA . PHE A 1 177 ? 6.108 12.714 6.714 1.00 96.88 177 PHE A CA 1
ATOM 1472 C C . PHE A 1 177 ? 5.721 13.837 5.742 1.00 96.88 177 PHE A C 1
ATOM 1474 O O . PHE A 1 177 ? 6.055 13.747 4.562 1.00 96.88 177 PHE A O 1
ATOM 1481 N N . LYS A 1 178 ? 5.043 14.897 6.197 1.00 97.12 178 LYS A N 1
ATOM 1482 C CA . LYS A 1 178 ? 4.412 15.916 5.340 1.00 97.12 178 LYS A CA 1
ATOM 1483 C C . LYS A 1 178 ? 5.334 16.474 4.259 1.00 97.12 178 LYS A C 1
ATOM 1485 O O . LYS A 1 178 ? 4.966 16.467 3.087 1.00 97.12 178 LYS A O 1
ATOM 1490 N N . ASP A 1 179 ? 6.544 16.873 4.637 1.00 96.88 179 ASP A N 1
ATOM 1491 C CA . ASP A 1 179 ? 7.514 17.488 3.719 1.00 96.88 179 ASP A CA 1
ATOM 1492 C C . ASP A 1 179 ? 8.113 16.485 2.721 1.00 96.88 179 ASP A C 1
ATOM 1494 O O . ASP A 1 179 ? 8.652 16.846 1.675 1.00 96.88 179 ASP A O 1
ATOM 1498 N N . GLN A 1 180 ? 8.003 15.196 3.033 1.00 96.56 180 GLN A N 1
ATOM 1499 C CA . GLN A 1 180 ? 8.528 14.100 2.232 1.00 96.56 180 GLN A CA 1
ATOM 1500 C C . GLN A 1 180 ? 7.480 13.534 1.270 1.00 96.56 180 GLN A C 1
ATOM 1502 O O . GLN A 1 180 ? 7.829 12.997 0.220 1.00 96.56 180 GLN A O 1
ATOM 1507 N N . LEU A 1 181 ? 6.197 13.621 1.609 1.00 97.06 181 LEU A N 1
ATOM 1508 C CA . LEU A 1 181 ? 5.121 13.052 0.808 1.00 97.06 181 LEU A CA 1
ATOM 1509 C C . LEU A 1 181 ? 4.847 13.873 -0.457 1.00 97.06 181 LEU A C 1
ATOM 1511 O O . LEU A 1 181 ? 5.141 15.065 -0.565 1.00 97.06 181 LEU A O 1
ATOM 1515 N N . ASP A 1 182 ? 4.271 13.216 -1.459 1.00 95.81 182 ASP A N 1
ATOM 1516 C CA . ASP A 1 182 ? 3.567 13.928 -2.523 1.00 95.81 182 ASP A CA 1
ATOM 1517 C C . ASP A 1 182 ? 2.352 14.654 -1.925 1.00 95.81 182 ASP A C 1
ATOM 1519 O O . ASP A 1 182 ? 1.697 14.129 -1.020 1.00 95.81 182 ASP A O 1
ATOM 1523 N N . SER A 1 183 ? 2.044 15.859 -2.411 1.00 96.50 183 SER A N 1
ATOM 1524 C CA . SER A 1 183 ? 0.935 16.653 -1.878 1.00 96.50 183 SER A CA 1
ATOM 1525 C C . SER A 1 183 ? -0.400 15.918 -2.003 1.00 96.50 183 SER A C 1
ATOM 1527 O O . SER A 1 183 ? -1.201 15.964 -1.070 1.00 96.50 183 SER A O 1
ATOM 1529 N N . LYS A 1 184 ? -0.621 15.166 -3.088 1.00 96.69 184 LYS A N 1
ATOM 1530 C CA . LYS A 1 184 ? -1.835 14.355 -3.276 1.00 96.69 184 LYS A CA 1
ATOM 1531 C C . LYS A 1 184 ? -1.924 13.229 -2.252 1.00 96.69 184 LYS A C 1
ATOM 1533 O O . LYS A 1 184 ? -2.999 12.961 -1.727 1.00 96.69 184 LYS A O 1
ATOM 1538 N N . VAL A 1 185 ? -0.789 12.611 -1.930 1.00 97.44 185 VAL A N 1
ATOM 1539 C CA . VAL A 1 185 ? -0.703 11.547 -0.921 1.00 97.44 185 VAL A CA 1
ATOM 1540 C C . VAL A 1 185 ? -0.997 12.109 0.464 1.00 97.44 185 VAL A C 1
ATOM 1542 O O . VAL A 1 185 ? -1.831 11.560 1.173 1.00 97.44 185 VAL A O 1
ATOM 1545 N N . TYR A 1 186 ? -0.381 13.234 0.835 1.00 98.12 186 TYR A N 1
ATOM 1546 C CA . TYR A 1 186 ? -0.669 13.899 2.108 1.00 98.12 186 TYR A CA 1
ATOM 1547 C C . TYR A 1 186 ? -2.158 14.242 2.243 1.00 98.12 186 TYR A C 1
ATOM 1549 O O . TYR A 1 186 ? -2.773 13.916 3.257 1.00 98.12 186 TYR A O 1
ATOM 1557 N N . GLN A 1 187 ? -2.762 14.829 1.204 1.00 97.94 187 GLN A N 1
ATOM 1558 C CA . GLN A 1 187 ? -4.188 15.161 1.211 1.00 97.94 187 GLN A CA 1
ATOM 1559 C C . GLN A 1 187 ? -5.078 13.920 1.332 1.00 97.94 187 GLN A C 1
ATOM 1561 O O . GLN A 1 187 ? -6.039 13.936 2.100 1.00 97.94 187 GLN A O 1
ATOM 1566 N N . ALA A 1 188 ? -4.750 12.830 0.636 1.00 97.25 188 ALA A N 1
ATOM 1567 C CA . ALA A 1 188 ? -5.490 11.578 0.757 1.00 97.25 188 ALA A CA 1
ATOM 1568 C C . ALA A 1 188 ? -5.431 11.008 2.186 1.00 97.25 188 ALA A C 1
ATOM 1570 O O . ALA A 1 188 ? -6.439 10.538 2.707 1.00 97.25 188 ALA A O 1
ATOM 1571 N N . LEU A 1 189 ? -4.278 11.109 2.855 1.00 97.31 189 LEU A N 1
ATOM 1572 C CA . LEU A 1 189 ? -4.103 10.637 4.231 1.00 97.31 189 LEU A CA 1
ATOM 1573 C C . LEU A 1 189 ? -4.827 11.513 5.260 1.00 97.31 189 LEU A C 1
ATOM 1575 O O . LEU A 1 189 ? -5.461 10.986 6.173 1.00 97.31 189 LEU A O 1
ATOM 1579 N N . ILE A 1 190 ? -4.762 12.840 5.123 1.00 97.81 190 ILE A N 1
ATOM 1580 C CA . ILE A 1 190 ? -5.456 13.767 6.032 1.00 97.81 190 ILE A CA 1
ATOM 1581 C C . ILE A 1 190 ? -6.977 13.635 5.912 1.00 97.81 190 ILE A C 1
ATOM 1583 O O . ILE A 1 190 ? -7.683 13.748 6.916 1.00 97.81 190 ILE A O 1
ATOM 1587 N N . ASN A 1 191 ? -7.473 13.329 4.714 1.00 96.81 191 ASN A N 1
ATOM 1588 C CA . ASN A 1 191 ? -8.894 13.111 4.452 1.00 96.81 191 ASN A CA 1
ATOM 1589 C C . ASN A 1 191 ? -9.323 11.643 4.594 1.00 96.81 191 ASN A C 1
ATOM 1591 O O . ASN A 1 191 ? -10.482 11.326 4.333 1.00 96.81 191 ASN A O 1
ATOM 1595 N N . TYR A 1 192 ? -8.425 10.745 5.010 1.00 95.44 192 TYR A N 1
ATOM 1596 C CA . TYR A 1 192 ? -8.741 9.328 5.143 1.00 95.44 192 TYR A CA 1
ATOM 1597 C C . TYR A 1 192 ? -9.808 9.108 6.219 1.00 95.44 192 TYR A C 1
ATOM 1599 O O . TYR A 1 192 ? -9.660 9.552 7.361 1.00 95.44 192 TYR A O 1
ATOM 1607 N N . GLN A 1 193 ? -10.856 8.369 5.858 1.00 94.19 193 GLN A N 1
ATOM 1608 C CA . GLN A 1 193 ? -11.941 7.991 6.757 1.00 94.19 193 GLN A CA 1
ATOM 1609 C C . GLN A 1 193 ? -12.062 6.471 6.826 1.00 94.19 193 GLN A C 1
ATOM 1611 O O . GLN A 1 193 ? -11.979 5.786 5.805 1.00 94.19 193 GLN A O 1
ATOM 1616 N N . VAL A 1 194 ? -12.241 5.936 8.032 1.00 93.12 194 VAL A N 1
ATOM 1617 C CA . VAL A 1 194 ? -12.572 4.523 8.262 1.00 93.12 194 VAL A CA 1
ATOM 1618 C C . VAL A 1 194 ? -14.088 4.384 8.287 1.00 93.12 194 VAL A C 1
ATOM 1620 O O . VAL A 1 194 ? -14.746 4.952 9.154 1.00 93.12 194 VAL A O 1
ATOM 1623 N N . GLU A 1 195 ? -14.646 3.618 7.367 1.00 92.19 195 GLU A N 1
ATOM 1624 C CA . GLU A 1 195 ? -16.089 3.407 7.263 1.00 92.19 195 GLU A CA 1
ATOM 1625 C C . GLU A 1 195 ? -16.506 2.134 7.988 1.00 92.19 195 GLU A C 1
ATOM 1627 O O . GLU A 1 195 ? -15.732 1.189 8.097 1.00 92.19 195 GLU A O 1
ATOM 1632 N N . ILE A 1 196 ? -17.744 2.087 8.481 1.00 88.62 196 ILE A N 1
ATOM 1633 C CA . ILE A 1 196 ? -18.266 0.878 9.142 1.00 88.62 196 ILE A CA 1
ATOM 1634 C C . ILE A 1 196 ? -18.412 -0.293 8.160 1.00 88.62 196 ILE A C 1
ATOM 1636 O O . ILE A 1 196 ? -18.400 -1.454 8.556 1.00 88.62 196 ILE A O 1
ATOM 1640 N N . THR A 1 197 ? -18.511 0.033 6.870 1.00 85.19 197 THR A N 1
ATOM 1641 C CA . THR A 1 197 ? -18.572 -0.903 5.746 1.00 85.19 197 THR A CA 1
ATOM 1642 C C . THR A 1 197 ? -17.195 -1.331 5.234 1.00 85.19 197 THR A C 1
ATOM 1644 O O . THR A 1 197 ? -17.134 -2.107 4.282 1.00 85.19 197 THR A O 1
ATOM 1647 N N . ASP A 1 198 ? -16.102 -0.804 5.801 1.00 82.94 198 ASP A N 1
ATOM 1648 C CA . ASP A 1 198 ? -14.747 -1.300 5.528 1.00 82.94 198 ASP A CA 1
ATOM 1649 C C . ASP A 1 198 ? -14.553 -2.712 6.085 1.00 82.94 198 ASP A C 1
ATOM 1651 O O . ASP A 1 198 ? -13.844 -3.504 5.427 1.00 82.94 198 ASP A O 1
#

pLDDT: mean 92.32, std 9.34, range [38.34, 98.5]

Foldseek 3Di:
DPPDDDQQLNQADAPDPDDCDDPNDGDLLVVQLSVLCCLARPPVVCVVVVLSPLAEEDSLSSYSVSSSVLLVPAACSVCCVVVVWDKDQCQLPNSDRYHDSNRIHTDHPLLVVLSDFDVPPDPPAFTQWHDDPQWIWRWDQASVRDIDIDTHNDSVVSNVVNQVVSLVRLLVRLVVCVVRGDPSSSVSSNPDGRDSVD

Radius of gyration: 19.41 Å; chains: 1; bounding box: 47×38×61 Å